Protein AF-A0A072NF14-F1 (afdb_monomer_lite)

Structure (mmCIF, N/CA/C/O backbone):
data_AF-A0A072NF14-F1
#
_entry.id   AF-A0A072NF14-F1
#
loop_
_atom_site.group_PDB
_atom_site.id
_atom_site.type_symbol
_atom_site.label_atom_id
_atom_site.label_alt_id
_atom_site.label_comp_id
_atom_site.label_asym_id
_atom_site.label_entity_id
_atom_site.label_seq_id
_atom_site.pdbx_PDB_ins_code
_atom_site.Cartn_x
_atom_site.Cartn_y
_atom_site.Cartn_z
_atom_site.occupancy
_atom_site.B_iso_or_equiv
_atom_site.auth_seq_id
_atom_site.auth_comp_id
_atom_site.auth_asym_id
_atom_site.auth_atom_id
_atom_site.pdbx_PDB_model_num
ATOM 1 N N . LEU A 1 1 ? -15.413 -0.010 -11.822 1.00 49.56 1 LEU A N 1
ATOM 2 C CA . LEU A 1 1 ? -16.224 -1.144 -11.295 1.00 49.56 1 LEU A CA 1
ATOM 3 C C . LEU A 1 1 ? -15.399 -2.403 -10.998 1.00 49.56 1 LEU A C 1
ATOM 5 O O . LEU A 1 1 ? -15.821 -3.181 -10.152 1.00 49.56 1 LEU A O 1
ATOM 9 N N . ALA A 1 2 ? -14.219 -2.573 -11.611 1.00 66.56 2 ALA A N 1
ATOM 10 C CA . ALA A 1 2 ? -13.402 -3.788 -11.525 1.00 66.56 2 ALA A CA 1
ATOM 11 C C . ALA A 1 2 ? -13.007 -4.257 -10.105 1.00 66.56 2 ALA A C 1
ATOM 13 O O . ALA A 1 2 ? -12.815 -5.448 -9.920 1.00 66.56 2 ALA A O 1
ATOM 14 N N . GLY A 1 3 ? -12.926 -3.372 -9.101 1.00 69.00 3 GLY A N 1
ATOM 15 C CA . GLY A 1 3 ? -12.546 -3.744 -7.725 1.00 69.00 3 GLY A CA 1
ATOM 16 C C . GLY A 1 3 ? -13.695 -4.157 -6.791 1.00 69.00 3 GLY A C 1
ATOM 17 O O . GLY A 1 3 ? -13.466 -4.850 -5.804 1.00 69.00 3 GLY A O 1
ATOM 18 N N . VAL A 1 4 ? -14.944 -3.778 -7.089 1.00 79.44 4 VAL A N 1
ATOM 19 C CA . VAL A 1 4 ? -16.087 -4.091 -6.203 1.00 79.44 4 VAL A CA 1
ATOM 20 C C . VAL A 1 4 ? -16.414 -5.581 -6.255 1.00 79.44 4 VAL A C 1
ATOM 22 O O . VAL A 1 4 ? -16.639 -6.202 -5.221 1.00 79.44 4 VAL A O 1
ATOM 25 N N . LEU A 1 5 ? -16.389 -6.160 -7.458 1.00 85.25 5 LEU A N 1
ATOM 26 C CA . LEU A 1 5 ? -16.660 -7.578 -7.677 1.00 85.25 5 LEU A CA 1
ATOM 27 C C . LEU A 1 5 ? -15.683 -8.497 -6.908 1.00 85.25 5 LEU A C 1
ATOM 29 O O . LEU A 1 5 ? -16.169 -9.330 -6.142 1.00 85.25 5 LEU A O 1
ATOM 33 N N . PRO A 1 6 ? -14.342 -8.340 -7.013 1.00 87.81 6 PRO A N 1
ATOM 34 C CA . PRO A 1 6 ? -13.415 -9.130 -6.205 1.00 87.81 6 PRO A CA 1
ATOM 35 C C . PRO A 1 6 ? -13.545 -8.828 -4.708 1.00 87.81 6 PRO A C 1
ATOM 37 O O . PRO A 1 6 ? -13.414 -9.747 -3.907 1.00 87.81 6 PRO A O 1
ATOM 40 N N . GLY A 1 7 ? -13.873 -7.593 -4.307 1.00 86.62 7 GLY A N 1
ATOM 41 C CA . GLY A 1 7 ? -14.106 -7.256 -2.898 1.00 86.62 7 GLY A CA 1
ATOM 42 C C . GLY A 1 7 ? -15.283 -8.021 -2.282 1.00 86.62 7 GLY A C 1
ATOM 43 O O . GLY A 1 7 ? -15.147 -8.617 -1.213 1.00 86.62 7 GLY A O 1
ATOM 44 N N . VAL A 1 8 ? -16.426 -8.067 -2.975 1.00 88.12 8 VAL A N 1
ATOM 45 C CA . VAL A 1 8 ? -17.599 -8.838 -2.525 1.00 88.12 8 VAL A CA 1
ATOM 46 C C . VAL A 1 8 ? -17.304 -10.337 -2.549 1.00 88.12 8 VAL A C 1
ATOM 48 O O . VAL A 1 8 ? -17.647 -11.038 -1.598 1.00 88.12 8 VAL A O 1
ATOM 51 N N . ALA A 1 9 ? -16.623 -10.828 -3.589 1.00 91.81 9 ALA A N 1
ATOM 52 C CA . ALA A 1 9 ? -16.220 -12.228 -3.669 1.00 91.81 9 ALA A CA 1
ATOM 53 C C . ALA A 1 9 ? -15.325 -12.630 -2.483 1.00 91.81 9 ALA A C 1
ATOM 55 O O . ALA A 1 9 ? -15.610 -13.622 -1.815 1.00 91.81 9 ALA A O 1
ATOM 56 N N . LEU A 1 10 ? -14.304 -11.826 -2.161 1.00 91.56 10 LEU A N 1
ATOM 57 C CA . LEU A 1 10 ? -13.434 -12.048 -1.003 1.00 91.56 10 LEU A CA 1
ATOM 58 C C . LEU A 1 10 ? -14.206 -11.993 0.316 1.00 91.56 10 LEU A C 1
ATOM 60 O O . LEU A 1 10 ? -13.979 -12.832 1.183 1.00 91.56 10 LEU A O 1
ATOM 64 N N . CYS A 1 11 ? -15.143 -11.054 0.462 1.00 89.25 11 CYS A N 1
ATOM 65 C CA . CYS A 1 11 ? -15.992 -10.957 1.648 1.00 89.25 11 CYS A CA 1
ATOM 66 C C . CYS A 1 11 ? -16.786 -12.254 1.877 1.00 89.25 11 CYS A C 1
ATOM 68 O O . CYS A 1 11 ? -16.730 -12.833 2.963 1.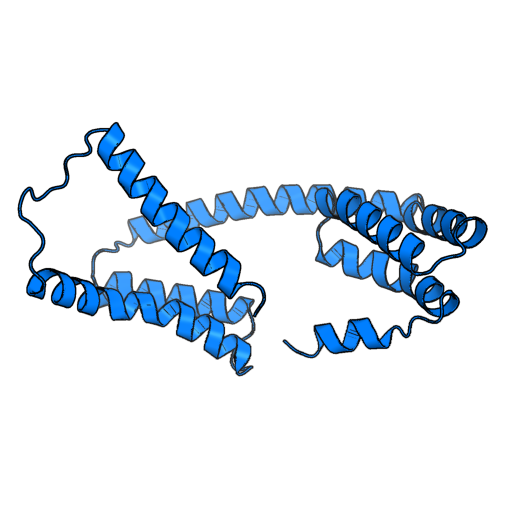00 89.25 11 CYS A O 1
ATOM 70 N N . ILE A 1 12 ? -17.448 -12.763 0.832 1.00 93.94 12 ILE A N 1
ATOM 71 C CA . ILE A 1 12 ? -18.203 -14.023 0.886 1.00 93.94 12 ILE A CA 1
ATOM 72 C C . ILE A 1 12 ? -17.266 -15.203 1.171 1.00 93.94 12 ILE A C 1
ATOM 74 O O . ILE A 1 12 ? -17.570 -16.037 2.026 1.00 93.94 12 ILE A O 1
ATOM 78 N N . MET A 1 13 ? -16.107 -15.267 0.508 1.00 94.81 13 MET A N 1
ATOM 79 C CA . MET A 1 13 ? -15.123 -16.327 0.747 1.00 94.81 13 MET A CA 1
ATOM 80 C C . MET A 1 13 ? -14.622 -16.328 2.194 1.00 94.81 13 MET A C 1
ATOM 82 O O . MET A 1 13 ? -14.545 -17.397 2.797 1.00 94.81 13 MET A O 1
ATOM 86 N N . TYR A 1 14 ? -14.345 -15.161 2.781 1.00 92.00 14 TYR A N 1
ATOM 87 C CA . TYR A 1 14 ? -13.944 -15.058 4.184 1.00 92.00 14 TYR A CA 1
ATOM 88 C C . TYR A 1 14 ? -15.062 -15.460 5.143 1.00 92.00 14 TYR A C 1
ATOM 90 O O . TYR A 1 14 ? -14.787 -16.178 6.101 1.00 92.00 14 TYR A O 1
ATOM 98 N N . MET A 1 15 ? -16.314 -15.070 4.885 1.00 91.19 15 MET A N 1
ATOM 99 C CA . MET A 1 15 ? -17.454 -15.513 5.699 1.00 91.19 15 MET A CA 1
ATOM 100 C C . MET A 1 15 ? -17.567 -17.042 5.717 1.00 91.19 15 MET A C 1
ATOM 102 O O . MET A 1 15 ? -17.708 -17.646 6.782 1.00 91.19 15 MET A O 1
ATOM 106 N N . ILE A 1 16 ? -17.445 -17.673 4.545 1.00 94.62 16 ILE A N 1
ATOM 107 C CA . ILE A 1 16 ? -17.470 -19.133 4.405 1.00 94.62 16 ILE A CA 1
ATOM 108 C C . ILE A 1 16 ? -16.270 -19.766 5.124 1.00 94.62 16 ILE A C 1
ATOM 110 O O . ILE A 1 16 ? -16.439 -20.710 5.899 1.00 94.62 16 ILE A O 1
ATOM 114 N N . TYR A 1 17 ? -15.064 -19.241 4.901 1.00 94.00 17 TYR A N 1
ATOM 115 C CA . TYR A 1 17 ? -13.838 -19.744 5.518 1.00 94.00 17 TYR A CA 1
ATOM 116 C C . TYR A 1 17 ? -13.900 -19.678 7.045 1.00 94.00 17 TYR A C 1
ATOM 118 O O . TYR A 1 17 ? -13.655 -20.685 7.706 1.00 94.00 17 TYR A O 1
ATOM 126 N N . ILE A 1 18 ? -14.282 -18.529 7.610 1.00 90.69 18 ILE A N 1
ATOM 127 C CA . ILE A 1 18 ? -14.389 -18.329 9.059 1.00 90.69 18 ILE A CA 1
ATOM 128 C C . ILE A 1 18 ? -15.435 -19.277 9.654 1.00 90.69 18 ILE A C 1
ATOM 130 O O . ILE A 1 18 ? -15.174 -19.875 10.696 1.00 90.69 18 ILE A O 1
ATOM 134 N N . TYR A 1 19 ? -16.576 -19.484 8.984 1.00 88.50 19 TYR A N 1
ATOM 135 C CA . TYR A 1 19 ? -17.592 -20.443 9.428 1.00 88.50 19 TYR A CA 1
ATOM 136 C C . TYR A 1 19 ? -17.028 -21.868 9.547 1.00 88.50 19 TYR A C 1
ATOM 138 O O . TYR A 1 19 ? -17.184 -22.522 10.583 1.00 88.50 19 TYR A O 1
ATOM 146 N N . PHE A 1 20 ? -16.336 -22.351 8.510 1.00 91.88 20 PHE A N 1
ATOM 147 C CA . PHE A 1 20 ? -15.730 -23.684 8.537 1.00 91.88 20 PHE A CA 1
ATOM 148 C C . PHE A 1 20 ? -14.564 -23.779 9.520 1.00 91.88 20 PHE A C 1
ATOM 150 O O . PHE A 1 20 ? -14.444 -24.786 10.218 1.00 91.88 20 PHE A O 1
ATOM 157 N N . TYR A 1 21 ? -13.735 -22.741 9.611 1.00 91.12 21 TYR A N 1
ATOM 158 C CA . TYR A 1 21 ? -12.613 -22.672 10.540 1.00 91.12 21 TYR A CA 1
ATOM 159 C C . TYR A 1 21 ? -13.095 -22.729 11.994 1.00 91.12 21 TYR A C 1
ATOM 161 O O . TYR A 1 21 ? -12.625 -23.564 12.765 1.00 91.12 21 TYR A O 1
ATOM 169 N N . ALA A 1 22 ? -14.100 -21.925 12.352 1.00 86.88 22 ALA A N 1
ATOM 170 C CA . ALA A 1 22 ? -14.693 -21.928 13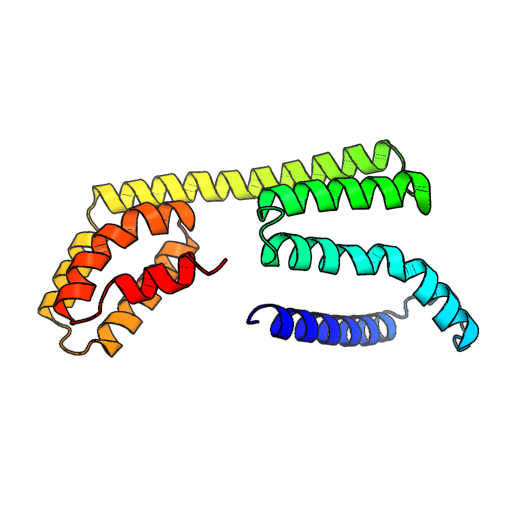.686 1.00 86.88 22 ALA A CA 1
ATOM 171 C C . ALA A 1 22 ? -15.325 -23.280 14.034 1.00 86.88 22 ALA A C 1
ATOM 173 O O . ALA A 1 22 ? -15.115 -23.794 15.134 1.00 86.88 22 ALA A O 1
ATOM 174 N N . LYS A 1 23 ? -16.028 -23.903 13.077 1.00 83.62 23 LYS A N 1
ATOM 175 C CA . LYS A 1 23 ? -16.602 -25.243 13.252 1.00 83.62 23 LYS A CA 1
ATOM 176 C C . LYS A 1 23 ? -15.525 -26.317 13.440 1.00 83.62 23 LYS A C 1
ATOM 178 O O . LYS A 1 23 ? -15.714 -27.218 14.251 1.00 83.62 23 LYS A O 1
ATOM 183 N N . LYS A 1 24 ? -14.417 -26.231 12.697 1.00 86.31 24 LYS A N 1
ATOM 184 C CA . LYS A 1 24 ? -13.306 -27.194 12.743 1.00 86.31 24 LYS A CA 1
ATOM 185 C C . LYS A 1 24 ? -12.481 -27.081 14.026 1.00 86.31 24 LYS A C 1
ATOM 187 O O . LYS A 1 24 ? -12.036 -28.100 14.539 1.00 86.31 24 LYS A O 1
ATOM 192 N N . HIS A 1 25 ? -12.270 -25.867 14.528 1.00 86.31 25 HIS A N 1
ATOM 193 C CA . HIS A 1 25 ? -11.426 -25.605 15.697 1.00 86.31 25 HIS A CA 1
ATOM 194 C C . HIS A 1 25 ? -12.200 -25.495 17.014 1.00 86.31 25 HIS A C 1
ATOM 196 O O . HIS A 1 25 ? -11.598 -25.165 18.030 1.00 86.31 25 HIS A O 1
ATOM 202 N N . HIS A 1 26 ? -13.510 -25.773 17.006 1.00 77.38 26 HIS A N 1
ATOM 203 C CA . HIS A 1 26 ? -14.379 -25.676 18.183 1.00 77.38 26 HIS A CA 1
ATOM 204 C C . HIS A 1 26 ? -14.189 -24.363 18.956 1.00 77.38 26 HIS A C 1
ATOM 206 O O . HIS A 1 26 ? -14.186 -24.365 20.184 1.00 77.38 26 HIS A O 1
ATOM 212 N N . LEU A 1 27 ? -14.012 -23.247 18.231 1.00 75.81 27 LEU A N 1
ATOM 213 C CA . LEU A 1 27 ? -13.900 -21.932 18.857 1.00 75.81 27 LEU A CA 1
ATOM 214 C C . LEU A 1 27 ? -15.145 -21.711 19.717 1.00 75.81 27 LEU A C 1
ATOM 216 O O . LEU A 1 27 ? -16.269 -21.865 19.229 1.00 75.81 27 LEU A O 1
ATOM 220 N N . GLU A 1 28 ? -14.938 -21.391 20.993 1.00 61.12 28 GLU A N 1
ATOM 221 C CA . GLU A 1 28 ? -16.025 -21.084 21.913 1.00 61.12 28 GLU A CA 1
ATOM 222 C C . GLU A 1 28 ? -16.729 -19.820 21.415 1.00 61.12 28 GLU A C 1
ATOM 224 O O . GLU A 1 28 ? -16.287 -18.696 21.626 1.00 61.12 28 GLU A O 1
ATOM 229 N N . THR A 1 29 ? -17.823 -19.993 20.676 1.00 60.53 29 THR A N 1
ATOM 230 C CA . THR A 1 29 ? -18.743 -18.893 20.411 1.00 60.53 29 THR A CA 1
ATOM 231 C C . THR A 1 29 ? -19.407 -18.548 21.732 1.00 60.53 29 THR A C 1
ATOM 233 O O . THR A 1 29 ? -20.165 -19.364 22.261 1.00 60.53 29 THR A O 1
ATOM 236 N N . ASP A 1 30 ? -19.129 -17.343 22.223 1.00 55.84 30 ASP A N 1
ATOM 237 C CA . ASP A 1 30 ? -19.475 -16.811 23.550 1.00 55.84 30 ASP A CA 1
ATOM 238 C C . ASP A 1 30 ? -20.978 -16.879 23.910 1.00 55.84 30 ASP A C 1
ATOM 240 O O . ASP A 1 30 ? -21.387 -16.598 25.029 1.00 55.84 30 ASP A O 1
ATOM 244 N N . ASN A 1 31 ? -21.849 -17.289 22.981 1.00 52.69 31 ASN A N 1
ATOM 245 C CA . ASN A 1 31 ? -23.264 -17.507 23.241 1.00 52.69 31 ASN A CA 1
ATOM 246 C C . ASN A 1 31 ? -23.819 -18.703 22.451 1.00 52.69 31 ASN A C 1
ATOM 248 O O . ASN A 1 31 ? -24.030 -18.639 21.244 1.00 52.69 31 ASN A O 1
ATOM 252 N N . LYS A 1 32 ? -24.188 -19.780 23.160 1.00 54.16 32 LYS A N 1
ATOM 253 C CA . LYS A 1 32 ? -25.009 -20.897 22.636 1.00 54.16 32 LYS A CA 1
ATOM 254 C C . LYS A 1 32 ? -26.471 -20.500 22.342 1.00 54.16 32 LYS A C 1
ATOM 256 O O . LYS A 1 32 ? -27.282 -21.355 21.983 1.00 54.16 32 LYS A O 1
ATOM 261 N N . LYS A 1 33 ? -26.846 -19.226 22.511 1.00 58.31 33 LYS A N 1
ATOM 262 C CA . LYS A 1 33 ? -28.176 -18.715 22.158 1.00 58.31 33 LYS A CA 1
ATOM 263 C C . LYS A 1 33 ? -28.226 -18.399 20.667 1.00 58.31 33 LYS A C 1
ATOM 265 O O . LYS A 1 33 ? -27.365 -17.701 20.146 1.00 58.31 33 LYS A O 1
ATOM 270 N N . LYS A 1 34 ? -29.264 -18.892 19.985 1.00 63.28 34 LYS A N 1
ATOM 271 C CA . LYS A 1 34 ? -29.600 -18.435 18.631 1.00 63.28 34 LYS A CA 1
ATOM 272 C C . LYS A 1 34 ? -29.762 -16.914 18.679 1.00 63.28 34 LYS A C 1
ATOM 274 O O . LYS A 1 34 ? -30.595 -16.436 19.445 1.00 63.28 34 LYS A O 1
ATOM 279 N N . ILE A 1 35 ? -28.971 -16.197 17.882 1.00 67.69 35 ILE A N 1
ATOM 280 C CA . ILE A 1 35 ? -29.053 -14.738 17.764 1.00 67.69 35 ILE A CA 1
ATOM 281 C C . ILE A 1 35 ? -30.485 -14.381 17.370 1.00 67.69 35 ILE A C 1
ATOM 283 O O . ILE A 1 35 ? -31.012 -14.869 16.366 1.00 67.69 35 ILE A O 1
ATOM 287 N N . THR A 1 36 ? -31.136 -13.554 18.180 1.00 82.75 36 THR A N 1
ATOM 288 C CA . THR A 1 36 ? -32.492 -13.086 17.886 1.00 82.75 36 THR A CA 1
ATOM 289 C C . THR A 1 36 ? -32.417 -11.976 16.835 1.00 82.75 36 THR A C 1
ATOM 291 O O . THR A 1 36 ? -31.490 -11.171 16.857 1.00 82.75 36 THR A O 1
ATOM 294 N N . MET A 1 37 ? -33.413 -11.847 15.948 1.00 79.75 37 MET A N 1
ATOM 295 C CA . MET A 1 37 ? -33.435 -10.767 14.936 1.00 79.75 37 MET A CA 1
ATOM 296 C C . MET A 1 37 ? -33.273 -9.361 15.538 1.00 79.75 37 MET A C 1
ATOM 298 O O . MET A 1 37 ? -32.708 -8.472 14.909 1.00 79.75 37 MET A O 1
ATOM 302 N N . LYS A 1 38 ? -33.718 -9.167 16.783 1.00 80.75 38 LYS A N 1
ATOM 303 C CA . LYS A 1 38 ? -33.519 -7.926 17.542 1.00 80.75 38 LYS A CA 1
ATOM 304 C C . LYS A 1 38 ? -32.050 -7.657 17.889 1.00 80.75 38 LYS A C 1
ATOM 306 O O . LYS A 1 38 ? -31.616 -6.517 17.780 1.00 80.75 38 LYS A O 1
ATOM 311 N N . GLU A 1 39 ? -31.303 -8.686 18.283 1.00 78.75 39 GLU A N 1
ATOM 312 C CA . GLU A 1 39 ? -29.869 -8.586 18.590 1.00 78.75 39 GLU A CA 1
ATOM 313 C C . GLU A 1 39 ? -29.075 -8.325 17.309 1.00 78.75 39 GLU A C 1
ATOM 315 O O . GLU A 1 39 ? -28.247 -7.422 17.283 1.00 78.75 39 GLU A O 1
ATOM 320 N N . PHE A 1 40 ? -29.422 -9.013 16.212 1.00 82.06 40 PHE A N 1
ATOM 321 C CA . PHE A 1 40 ? -28.830 -8.758 14.896 1.00 82.06 40 PHE A CA 1
ATOM 322 C C . PHE A 1 40 ? -29.023 -7.302 14.449 1.00 82.06 40 PHE A C 1
ATOM 324 O O . PHE A 1 40 ? -28.057 -6.646 14.069 1.00 82.06 40 PHE A O 1
ATOM 331 N N . LEU A 1 41 ? -30.249 -6.765 14.538 1.00 84.31 41 LEU A N 1
ATOM 332 C CA . LEU A 1 41 ? -30.512 -5.365 14.186 1.00 84.31 41 LEU A CA 1
ATOM 333 C C . LEU A 1 41 ? -29.794 -4.374 15.113 1.00 84.31 41 LEU A C 1
ATOM 335 O O . LEU A 1 41 ? -29.427 -3.295 14.655 1.00 84.31 41 LEU A O 1
ATOM 339 N N . SER A 1 42 ? -29.620 -4.705 16.395 1.00 81.44 42 SER A N 1
ATOM 340 C CA . SER A 1 42 ? -28.878 -3.856 17.333 1.00 81.44 42 SER A CA 1
ATOM 341 C C . SER A 1 42 ? -27.404 -3.788 16.948 1.00 81.44 42 SER A C 1
ATOM 343 O O . SER A 1 42 ? -26.899 -2.703 16.684 1.00 81.44 42 SER A O 1
ATOM 345 N N . SER A 1 43 ? -26.747 -4.940 16.795 1.00 80.75 43 SER A N 1
ATOM 346 C CA . SER A 1 43 ? -25.336 -4.997 16.401 1.00 80.75 43 SER A CA 1
ATOM 347 C C . SER A 1 43 ? -25.094 -4.422 15.005 1.00 80.75 43 SER A C 1
ATOM 349 O O . SER A 1 43 ? -24.067 -3.796 14.759 1.00 80.75 43 SER A O 1
ATOM 351 N N . PHE A 1 44 ? -26.050 -4.582 14.084 1.00 83.88 44 PHE A N 1
ATOM 352 C CA . PHE A 1 44 ? -25.971 -3.958 12.765 1.00 83.88 44 PHE A CA 1
ATOM 353 C C . PHE A 1 44 ? -25.995 -2.430 12.856 1.00 83.88 44 PHE A C 1
ATOM 355 O O . PHE A 1 44 ? -25.226 -1.767 12.164 1.00 83.88 44 PHE A O 1
ATOM 362 N N . LYS A 1 45 ? -26.846 -1.861 13.721 1.00 84.38 45 LYS A N 1
ATOM 363 C CA . LYS A 1 45 ? -26.875 -0.412 13.956 1.00 84.38 45 LYS A CA 1
ATOM 364 C C . LYS A 1 45 ? -25.565 0.095 14.542 1.00 84.38 45 LYS A C 1
ATOM 366 O O . LYS A 1 45 ? -25.092 1.135 14.094 1.00 84.38 45 LYS A O 1
ATOM 371 N N . ASP A 1 46 ? -24.968 -0.653 15.463 1.00 80.50 46 ASP A N 1
ATOM 372 C CA . ASP A 1 46 ? -23.667 -0.294 16.032 1.00 80.50 46 ASP A CA 1
ATOM 373 C C . ASP A 1 46 ? -22.571 -0.315 14.950 1.00 80.50 46 ASP A C 1
ATOM 375 O O . ASP A 1 46 ? -21.730 0.577 14.898 1.00 80.50 46 ASP A O 1
ATOM 379 N N . ALA A 1 47 ? -22.637 -1.255 14.001 1.00 84.75 47 ALA A N 1
ATOM 380 C CA . ALA A 1 47 ? -21.675 -1.372 12.904 1.00 84.75 47 ALA A CA 1
ATOM 381 C C . ALA A 1 47 ? -21.866 -0.358 11.754 1.00 84.75 47 ALA A C 1
ATOM 383 O O . ALA A 1 47 ? -20.951 -0.191 10.942 1.00 84.75 47 ALA A O 1
ATOM 384 N N . ILE A 1 48 ? -23.012 0.336 11.659 1.00 90.19 48 ILE A N 1
ATOM 385 C CA . ILE A 1 48 ? -23.301 1.287 10.563 1.00 90.19 48 ILE A CA 1
ATOM 386 C C . ILE A 1 48 ? -22.220 2.361 10.455 1.00 90.19 48 ILE A C 1
ATOM 388 O O . ILE A 1 48 ? -21.796 2.684 9.348 1.00 90.19 48 ILE A O 1
ATOM 392 N N . LEU A 1 49 ? -21.747 2.889 11.586 1.00 89.31 49 LEU A N 1
ATOM 393 C CA . LEU A 1 49 ? -20.717 3.926 11.585 1.00 89.31 49 LEU A CA 1
ATOM 394 C C . LEU A 1 49 ? -19.414 3.408 10.964 1.00 89.31 49 LEU A C 1
ATOM 396 O O . LEU A 1 49 ? -18.834 4.063 10.107 1.00 89.31 49 LEU A O 1
ATOM 400 N N . ALA A 1 50 ? -18.995 2.185 11.289 1.00 87.69 50 ALA A N 1
ATOM 401 C CA . ALA A 1 50 ? -17.827 1.587 10.643 1.00 87.69 50 ALA A CA 1
ATOM 402 C C . ALA A 1 50 ? -18.049 1.355 9.132 1.00 87.69 50 ALA A C 1
ATOM 404 O O . ALA A 1 50 ? -17.131 1.544 8.334 1.00 87.69 50 ALA A O 1
ATOM 405 N N . LEU A 1 51 ? -19.273 1.001 8.720 1.00 89.19 51 LEU A N 1
ATOM 406 C CA . LEU A 1 51 ? -19.625 0.724 7.322 1.00 89.19 51 LEU A CA 1
ATOM 407 C C . LEU A 1 51 ? -19.686 1.982 6.433 1.00 89.19 51 LEU A C 1
ATOM 409 O O . LEU A 1 51 ? -19.585 1.881 5.210 1.00 89.19 51 LEU A O 1
ATOM 413 N N . ILE A 1 52 ? -19.840 3.168 7.026 1.00 92.19 52 ILE A N 1
ATOM 414 C CA . ILE A 1 52 ? -19.827 4.445 6.298 1.00 92.19 52 ILE A CA 1
ATOM 415 C C . IL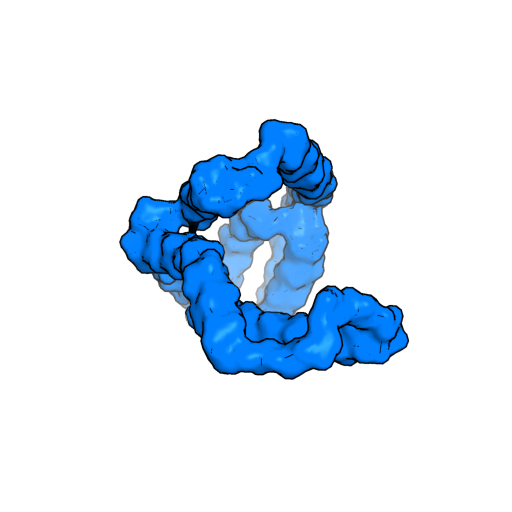E A 1 52 ? -18.423 4.759 5.755 1.00 92.19 52 ILE A C 1
ATOM 417 O O . ILE A 1 52 ? -18.300 5.417 4.722 1.00 92.19 52 ILE A O 1
ATOM 421 N N . LEU A 1 53 ? -17.358 4.253 6.384 1.00 91.69 53 LEU A N 1
ATOM 422 C CA . LEU A 1 53 ? -15.980 4.572 6.008 1.00 91.69 53 LEU A CA 1
ATOM 423 C C . LEU A 1 53 ? -15.636 4.214 4.541 1.00 91.69 53 LEU A C 1
ATOM 425 O O . LEU A 1 53 ? -15.183 5.104 3.819 1.00 91.69 53 LEU A O 1
ATOM 429 N N . PRO A 1 54 ? -15.898 2.989 4.031 1.00 89.06 54 PRO A N 1
ATOM 430 C CA . PRO A 1 54 ? -15.732 2.681 2.608 1.00 89.06 54 PRO A CA 1
ATOM 431 C C . PRO A 1 54 ? -16.515 3.607 1.669 1.00 89.06 54 PRO A C 1
ATOM 433 O O . PRO A 1 54 ? -16.035 3.923 0.582 1.00 89.06 54 PRO A O 1
ATOM 436 N N . VAL A 1 55 ? -17.705 4.058 2.078 1.00 90.62 55 VAL A N 1
ATOM 437 C CA . VAL A 1 55 ? -18.534 4.978 1.285 1.00 90.62 55 VAL A CA 1
ATOM 438 C C . VAL A 1 55 ? -17.900 6.366 1.232 1.00 90.62 55 VAL A C 1
ATOM 440 O O . VAL A 1 55 ? -17.849 6.954 0.155 1.00 90.62 55 VAL A O 1
ATOM 443 N N . ILE A 1 56 ? -17.359 6.861 2.351 1.00 91.19 56 ILE A N 1
ATOM 444 C CA . ILE A 1 56 ? -16.611 8.128 2.398 1.00 91.19 56 ILE A CA 1
ATOM 445 C C . ILE A 1 56 ? -15.394 8.062 1.473 1.00 91.19 56 ILE A C 1
ATOM 447 O O . ILE A 1 56 ? -15.182 8.980 0.688 1.00 91.19 56 ILE A O 1
ATOM 451 N N . ILE A 1 57 ? -14.619 6.975 1.529 1.00 91.31 57 ILE A N 1
ATOM 452 C CA . ILE A 1 57 ? -13.404 6.821 0.718 1.00 91.31 57 ILE A CA 1
ATOM 453 C C . ILE A 1 57 ? -13.761 6.741 -0.770 1.00 91.31 57 ILE A C 1
ATOM 455 O O . ILE A 1 57 ? -13.282 7.541 -1.569 1.00 91.31 57 ILE A O 1
ATOM 459 N N . ILE A 1 58 ? -14.624 5.794 -1.156 1.00 89.31 58 ILE A N 1
ATOM 460 C CA . ILE A 1 58 ? -14.963 5.571 -2.569 1.00 89.31 58 ILE A CA 1
ATOM 461 C C . ILE A 1 58 ? -15.722 6.772 -3.133 1.00 89.31 58 ILE A C 1
ATOM 463 O O . ILE A 1 58 ? -15.443 7.193 -4.254 1.00 89.31 58 ILE A O 1
ATOM 467 N N . GLY A 1 59 ? -16.671 7.319 -2.372 1.00 89.25 59 GLY A N 1
ATOM 468 C CA . GLY A 1 59 ? -17.444 8.493 -2.761 1.00 89.25 59 GLY A CA 1
ATOM 469 C C . GLY A 1 59 ? -16.576 9.742 -2.865 1.00 89.25 59 GLY A C 1
ATOM 470 O O . GLY A 1 59 ? -16.661 10.447 -3.863 1.00 89.25 59 GLY A O 1
ATOM 471 N N . GLY A 1 60 ? -15.696 9.981 -1.890 1.00 90.25 60 GLY A N 1
ATOM 472 C CA . GLY A 1 60 ? -14.784 11.124 -1.878 1.00 90.25 60 GLY A CA 1
ATOM 473 C C . GLY A 1 60 ? -13.816 11.123 -3.059 1.00 90.25 60 GLY A C 1
ATOM 474 O O . GLY A 1 60 ? -13.669 12.152 -3.714 1.00 90.25 60 GLY A O 1
ATOM 475 N N . ILE A 1 61 ? -13.242 9.957 -3.382 1.00 90.38 61 ILE A N 1
ATOM 476 C CA . ILE A 1 61 ? -12.363 9.796 -4.549 1.00 90.38 61 ILE A CA 1
ATOM 477 C C . ILE A 1 61 ? -13.156 9.977 -5.848 1.00 90.38 61 ILE A C 1
ATOM 479 O O . ILE A 1 61 ? -12.781 10.778 -6.692 1.00 90.38 61 ILE A O 1
ATOM 483 N N . ARG A 1 62 ? -14.294 9.286 -6.008 1.00 87.19 62 ARG A N 1
ATOM 484 C CA . ARG A 1 62 ? -15.099 9.344 -7.246 1.00 87.19 62 ARG A CA 1
ATOM 485 C C . ARG A 1 62 ? -15.683 10.719 -7.544 1.00 87.19 62 ARG A C 1
ATOM 487 O O . ARG A 1 62 ? -15.936 11.018 -8.704 1.00 87.19 62 ARG A O 1
ATOM 494 N N . MET A 1 63 ? -15.958 11.506 -6.511 1.00 88.94 63 MET A N 1
ATOM 495 C CA . MET A 1 63 ? -16.485 12.863 -6.648 1.00 88.94 63 MET A CA 1
ATOM 496 C C . MET A 1 63 ? -15.367 13.905 -6.814 1.00 88.94 63 MET A C 1
ATOM 498 O O . MET A 1 63 ? -15.671 15.091 -6.903 1.00 88.94 63 MET A O 1
ATOM 502 N N . GLY A 1 64 ? -14.093 13.486 -6.831 1.00 85.62 64 GLY A N 1
ATOM 503 C CA . GLY A 1 64 ? -12.936 14.374 -6.970 1.00 85.62 64 GLY A CA 1
ATOM 504 C C . GLY A 1 64 ? -12.701 15.285 -5.763 1.00 85.62 64 GLY A C 1
ATOM 505 O O . GLY A 1 64 ? -12.025 16.300 -5.886 1.00 85.62 64 GLY A O 1
ATOM 506 N N . ILE A 1 65 ? -13.282 14.957 -4.603 1.00 90.00 65 ILE A N 1
ATOM 507 C CA . ILE A 1 65 ? -13.150 15.766 -3.382 1.00 90.00 65 ILE A CA 1
ATOM 508 C C . ILE A 1 65 ? -11.765 15.553 -2.762 1.00 90.00 65 ILE A C 1
ATOM 510 O O . ILE A 1 65 ? -11.160 16.502 -2.272 1.00 90.00 65 ILE A O 1
ATOM 514 N N . PHE A 1 66 ? -11.278 14.308 -2.785 1.00 88.88 66 PHE A N 1
ATOM 515 C CA . PHE A 1 66 ? -9.975 13.930 -2.245 1.00 88.88 66 PHE A CA 1
ATOM 516 C C . PHE A 1 66 ? -9.285 12.928 -3.171 1.00 88.88 66 PHE A C 1
ATOM 518 O O . PHE A 1 66 ? -9.927 12.035 -3.726 1.00 88.88 66 PHE A O 1
ATOM 525 N N . SER A 1 67 ? -7.965 13.020 -3.267 1.00 91.38 67 SER A N 1
ATOM 526 C CA . SER A 1 67 ? -7.120 11.995 -3.883 1.00 91.38 67 SER A CA 1
ATOM 527 C C . SER A 1 67 ? -7.012 10.737 -3.005 1.00 91.38 67 SER A C 1
ATOM 529 O O . SER A 1 67 ? -7.406 10.727 -1.838 1.00 91.38 67 SER A O 1
ATOM 531 N N . ALA A 1 68 ? -6.455 9.646 -3.542 1.00 86.44 68 ALA A N 1
ATOM 532 C CA . ALA A 1 68 ? -6.322 8.386 -2.803 1.00 86.44 68 ALA A CA 1
ATOM 533 C C . ALA A 1 68 ? -5.492 8.521 -1.508 1.00 86.44 68 ALA A C 1
ATOM 535 O O . ALA A 1 68 ? -5.802 7.885 -0.499 1.00 86.44 68 ALA A O 1
ATOM 536 N N . THR A 1 69 ? -4.460 9.367 -1.520 1.00 89.62 69 THR A N 1
ATOM 537 C CA . THR A 1 69 ? -3.600 9.632 -0.357 1.00 89.62 69 THR A CA 1
ATOM 538 C C . THR A 1 69 ? -4.335 10.439 0.715 1.00 89.62 69 THR A C 1
ATOM 540 O O . THR A 1 69 ? -4.288 10.087 1.894 1.00 89.62 69 THR A O 1
ATOM 543 N N . GLU A 1 70 ? -5.084 11.468 0.317 1.00 91.75 70 GLU A N 1
ATOM 544 C CA . GLU A 1 70 ? -5.925 12.271 1.214 1.00 91.75 70 GLU A CA 1
ATOM 545 C C . GLU A 1 70 ? -7.084 11.452 1.791 1.00 91.75 70 GLU A C 1
ATOM 547 O O . GLU A 1 70 ? -7.356 11.519 2.990 1.00 91.75 70 GLU A O 1
ATOM 552 N N . ALA A 1 71 ? -7.721 10.608 0.976 1.00 90.94 71 ALA A N 1
ATOM 553 C CA . ALA A 1 71 ? -8.764 9.694 1.427 1.00 90.94 71 ALA A CA 1
ATOM 554 C C . ALA A 1 71 ? -8.248 8.732 2.512 1.00 90.94 71 ALA A C 1
ATOM 556 O O . ALA A 1 71 ? -8.971 8.439 3.465 1.00 90.94 71 ALA A O 1
ATOM 557 N N . GLY A 1 72 ? -6.985 8.301 2.422 1.00 91.69 72 GLY A N 1
ATOM 558 C CA . GLY A 1 72 ? -6.312 7.548 3.481 1.00 91.69 72 GLY A CA 1
ATOM 559 C C . GLY A 1 72 ? -6.189 8.338 4.788 1.00 91.69 72 GLY A C 1
ATOM 560 O O . GLY A 1 72 ? -6.523 7.818 5.853 1.00 91.69 72 GLY A O 1
ATOM 561 N N . ALA A 1 73 ? -5.784 9.610 4.727 1.00 93.25 73 ALA A N 1
ATOM 562 C CA . ALA A 1 73 ? -5.701 10.470 5.911 1.00 93.25 73 ALA A CA 1
ATOM 563 C C . ALA A 1 73 ? -7.079 10.695 6.562 1.00 93.25 73 ALA A C 1
ATOM 565 O O . ALA A 1 73 ? -7.213 10.586 7.784 1.00 93.25 73 ALA A O 1
ATOM 566 N N . ILE A 1 74 ? -8.116 10.930 5.750 1.00 94.50 74 ILE A N 1
ATOM 567 C CA . ILE A 1 74 ? -9.504 11.034 6.220 1.00 94.50 74 ILE A CA 1
ATOM 568 C C . ILE A 1 74 ? -9.963 9.721 6.859 1.00 94.50 74 ILE A C 1
ATOM 570 O O . ILE A 1 74 ? -10.607 9.749 7.908 1.00 94.50 74 ILE A O 1
ATOM 574 N N . ALA A 1 75 ? -9.599 8.571 6.288 1.00 93.69 75 ALA A N 1
ATOM 575 C CA . ALA A 1 75 ? -9.946 7.272 6.850 1.00 93.69 75 ALA A CA 1
ATOM 576 C C . ALA A 1 75 ? -9.316 7.043 8.231 1.00 93.69 75 ALA A C 1
ATOM 578 O O . ALA A 1 75 ? -9.999 6.585 9.149 1.00 93.69 75 ALA A O 1
ATOM 579 N N . VAL A 1 76 ? -8.042 7.410 8.405 1.00 93.44 76 VAL A N 1
ATOM 580 C CA . VAL A 1 76 ? -7.353 7.341 9.704 1.00 93.44 76 VAL A CA 1
ATOM 581 C C . VAL A 1 76 ? -8.007 8.280 10.713 1.00 93.44 76 VAL A C 1
ATOM 583 O O . VAL A 1 76 ? -8.298 7.863 11.834 1.00 93.44 76 VAL A O 1
ATOM 586 N N . LEU A 1 77 ? -8.292 9.526 10.324 1.00 93.56 77 LEU A N 1
ATOM 587 C CA . LEU A 1 77 ? -8.970 10.488 11.193 1.00 93.56 77 LEU A CA 1
ATOM 588 C C . LEU A 1 77 ? -10.348 9.968 11.630 1.00 93.56 77 LEU A C 1
ATOM 590 O O . LEU A 1 77 ? -10.688 10.025 12.811 1.00 93.56 77 LEU A O 1
ATOM 594 N N . TYR A 1 78 ? -11.114 9.408 10.696 1.00 94.12 78 TYR A N 1
ATOM 595 C CA . TYR A 1 78 ? -12.417 8.812 10.968 1.00 94.12 78 TYR A CA 1
ATOM 596 C C . TYR A 1 78 ? -12.316 7.620 11.930 1.00 94.12 78 TYR A C 1
ATOM 598 O O . TYR A 1 78 ? -13.061 7.548 12.909 1.00 94.12 78 TYR A O 1
ATOM 606 N N . ALA A 1 79 ? -11.356 6.718 11.707 1.00 91.88 79 ALA A N 1
ATOM 607 C CA . ALA A 1 79 ? -11.104 5.579 12.586 1.00 91.88 79 ALA A CA 1
ATOM 608 C C . ALA A 1 79 ? -10.698 6.019 14.003 1.00 91.88 79 ALA A C 1
ATOM 610 O O . ALA A 1 79 ? -11.174 5.443 14.981 1.00 91.88 79 ALA A O 1
ATOM 611 N N . LEU A 1 80 ? -9.884 7.073 14.132 1.00 92.31 80 LEU A N 1
ATOM 612 C CA . LEU A 1 80 ? -9.511 7.652 15.425 1.00 92.31 80 LEU A CA 1
ATOM 613 C C . LEU A 1 80 ? -10.715 8.240 16.160 1.00 92.31 80 LEU A C 1
ATOM 615 O O . LEU A 1 80 ? -10.878 7.985 17.353 1.00 92.31 80 LEU A O 1
ATOM 619 N N . ILE A 1 81 ? -11.570 8.992 15.462 1.00 92.00 81 ILE A N 1
ATOM 620 C CA . ILE A 1 81 ? -12.800 9.553 16.037 1.00 92.00 81 ILE A CA 1
ATOM 621 C C . ILE A 1 81 ? -13.700 8.425 16.549 1.00 92.00 81 ILE A C 1
ATOM 623 O O . ILE A 1 81 ? -14.150 8.473 17.696 1.00 92.00 81 ILE A O 1
ATOM 627 N N . LEU A 1 82 ? -13.926 7.384 15.743 1.00 91.56 82 LEU A N 1
ATOM 628 C CA . LEU A 1 82 ? -14.750 6.253 16.160 1.00 91.56 82 LEU A CA 1
ATOM 629 C C . LEU A 1 82 ? -14.133 5.489 17.337 1.00 91.56 82 LEU A C 1
ATOM 631 O O . LEU A 1 82 ? -14.816 5.242 18.329 1.00 91.56 82 LEU A O 1
ATOM 635 N N . GLY A 1 83 ? -12.845 5.153 17.265 1.00 90.19 83 GLY A N 1
ATOM 636 C CA . GLY A 1 83 ? -12.163 4.367 18.293 1.00 90.19 83 GLY A CA 1
ATOM 637 C C . GLY A 1 83 ? -12.019 5.093 19.634 1.00 90.19 83 GLY A C 1
ATOM 638 O O . GLY A 1 83 ? -12.172 4.467 20.684 1.00 90.19 83 GLY A O 1
ATOM 639 N N . LEU A 1 84 ? -11.746 6.403 19.620 1.00 89.44 84 LEU A N 1
ATOM 640 C CA . LEU A 1 84 ? -11.498 7.193 20.833 1.00 89.44 84 LEU A CA 1
ATOM 641 C C . LEU A 1 84 ? -12.768 7.817 21.419 1.00 89.44 84 LEU A C 1
ATOM 643 O O . LEU A 1 84 ? -12.915 7.837 22.639 1.00 89.44 84 LEU A O 1
ATOM 647 N N . LEU A 1 85 ? -13.666 8.352 20.583 1.00 87.69 85 LEU A N 1
ATOM 648 C CA . LEU A 1 85 ? -14.798 9.164 21.052 1.00 87.69 85 LEU A CA 1
ATOM 649 C C . LEU A 1 85 ? -16.125 8.403 21.057 1.00 87.69 85 LEU A C 1
ATOM 651 O O . LEU A 1 85 ? -16.909 8.588 21.993 1.00 87.69 85 LEU A O 1
ATOM 655 N N . VAL A 1 86 ? -16.368 7.563 20.044 1.00 88.56 86 VAL A N 1
ATOM 656 C CA . VAL A 1 86 ? -17.647 6.852 19.872 1.00 88.56 86 VAL A CA 1
ATOM 657 C C . VAL A 1 86 ? -17.649 5.527 20.628 1.00 88.56 86 VAL A C 1
ATOM 659 O O . VAL A 1 86 ? -18.381 5.393 21.603 1.00 88.56 86 VAL A O 1
ATOM 662 N N . TYR A 1 87 ? -16.806 4.574 20.225 1.00 87.75 87 TYR A N 1
ATOM 663 C CA . TYR A 1 87 ? -16.711 3.266 20.878 1.00 87.75 87 TYR A CA 1
ATOM 664 C C . TYR A 1 87 ? -15.910 3.334 22.181 1.00 87.75 87 TYR A C 1
ATOM 666 O O . TYR A 1 87 ? -16.180 2.585 23.113 1.00 87.75 87 TYR A O 1
ATOM 674 N N . ARG A 1 88 ? -14.955 4.273 22.278 1.00 86.25 88 ARG A N 1
ATOM 675 C CA . ARG A 1 88 ? -14.078 4.470 23.452 1.00 86.25 88 ARG A CA 1
ATOM 676 C C . ARG A 1 88 ? -13.278 3.222 23.846 1.00 86.25 88 ARG A C 1
ATOM 678 O O . ARG A 1 88 ? -12.859 3.076 24.993 1.00 86.25 88 ARG A O 1
ATOM 685 N N . GLU A 1 89 ? -13.042 2.334 22.889 1.00 84.44 89 GLU A N 1
ATOM 686 C CA . GLU A 1 89 ? -12.285 1.095 23.080 1.00 84.44 89 GLU A CA 1
ATOM 687 C C . GLU A 1 89 ? -10.779 1.309 22.862 1.00 84.44 89 GLU A C 1
ATOM 689 O O . GLU A 1 89 ? -9.950 0.535 23.346 1.00 84.44 89 GLU A O 1
ATOM 694 N N . MET A 1 90 ? -10.395 2.388 22.170 1.00 87.88 90 MET A N 1
ATOM 695 C CA . MET A 1 90 ? -9.001 2.671 21.839 1.00 87.88 90 MET A CA 1
ATOM 696 C C . MET A 1 90 ? -8.296 3.481 22.937 1.00 87.88 90 MET A C 1
ATOM 698 O O . MET A 1 90 ? -8.795 4.483 23.440 1.00 87.88 90 MET A O 1
ATOM 702 N N . LYS A 1 91 ? -7.071 3.071 23.276 1.00 90.31 91 LYS A N 1
ATOM 703 C CA . LYS A 1 91 ? -6.159 3.755 24.207 1.00 90.31 91 LYS A CA 1
ATOM 704 C C . LYS A 1 91 ? -4.962 4.290 23.428 1.00 90.31 91 LYS A C 1
ATOM 706 O O . LYS A 1 91 ? -4.585 3.714 22.410 1.00 90.31 91 LYS A O 1
ATOM 711 N N . ILE A 1 92 ? -4.281 5.307 23.960 1.00 87.75 92 ILE A N 1
ATOM 712 C CA . ILE A 1 92 ? -3.063 5.882 23.349 1.00 87.75 92 ILE A CA 1
ATOM 713 C C . ILE A 1 92 ? -1.997 4.805 23.074 1.00 87.75 92 ILE A C 1
ATOM 715 O O . ILE A 1 92 ? -1.308 4.855 22.059 1.00 87.75 92 ILE A O 1
ATOM 719 N N . LYS A 1 93 ? -1.889 3.785 23.936 1.00 90.62 93 LYS A N 1
ATOM 720 C CA . LYS A 1 93 ? -0.969 2.656 23.718 1.00 90.62 93 LYS A CA 1
ATOM 721 C C . LYS A 1 93 ? -1.290 1.866 22.444 1.00 90.62 93 LYS A C 1
ATOM 723 O O . LYS A 1 93 ? -0.367 1.502 21.726 1.00 90.62 93 LYS A O 1
ATOM 728 N N . HIS A 1 94 ? -2.572 1.649 22.143 1.00 90.56 94 HIS A N 1
ATOM 729 C CA . HIS A 1 94 ? -3.003 0.973 20.915 1.00 90.56 94 HIS A CA 1
ATOM 730 C C . HIS A 1 94 ? -2.681 1.814 19.676 1.00 90.56 94 HIS A C 1
ATOM 732 O O . HIS A 1 94 ? -2.265 1.264 18.664 1.00 90.56 94 HIS A O 1
ATOM 738 N N . LEU A 1 95 ? -2.777 3.145 19.779 1.00 90.44 95 LEU A N 1
ATOM 739 C CA . LEU A 1 95 ? -2.347 4.040 18.705 1.00 90.44 95 LEU A CA 1
ATOM 740 C C . LEU A 1 95 ? -0.840 3.927 18.434 1.00 90.44 95 LEU A C 1
ATOM 742 O O . LEU A 1 95 ? -0.440 3.777 17.286 1.00 90.44 95 LEU A O 1
ATOM 746 N N . MET A 1 96 ? -0.002 3.959 19.477 1.00 93.44 96 MET A N 1
ATOM 747 C CA . MET A 1 96 ? 1.448 3.787 19.305 1.00 93.44 96 MET A CA 1
ATOM 748 C C . MET A 1 96 ? 1.805 2.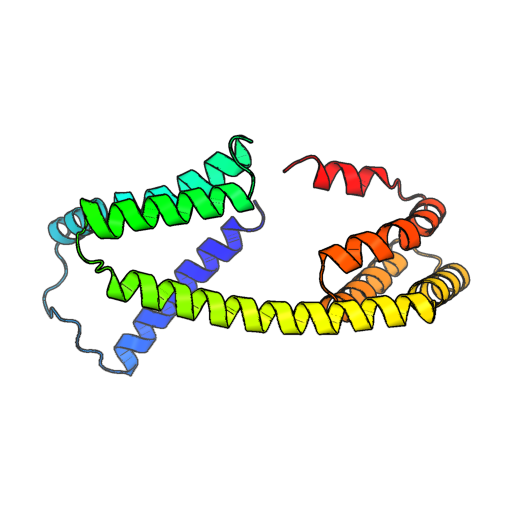431 18.705 1.00 93.44 96 MET A C 1
ATOM 750 O O . MET A 1 96 ? 2.655 2.360 17.822 1.00 93.44 96 MET A O 1
ATOM 754 N N . GLN A 1 97 ? 1.137 1.367 19.148 1.00 94.81 97 GLN A N 1
ATOM 755 C CA . GLN A 1 97 ? 1.337 0.039 18.584 1.00 94.81 97 GLN A CA 1
ATOM 756 C C . GLN A 1 97 ? 0.955 -0.005 17.097 1.00 94.81 97 GLN A C 1
ATOM 758 O O . GLN A 1 97 ? 1.755 -0.459 16.285 1.00 94.81 97 GLN A O 1
ATOM 763 N N . ALA A 1 98 ? -0.208 0.541 16.729 1.00 92.75 98 ALA A N 1
ATOM 764 C CA . ALA A 1 98 ? -0.650 0.596 15.338 1.00 92.75 98 ALA A CA 1
ATOM 765 C C . ALA A 1 98 ? 0.321 1.395 14.451 1.00 92.75 98 ALA A C 1
ATOM 767 O O . ALA A 1 98 ? 0.619 0.981 13.332 1.00 92.75 98 ALA A O 1
ATOM 768 N N . LEU A 1 99 ? 0.861 2.514 14.950 1.00 94.00 99 LEU A N 1
ATOM 769 C CA . LEU A 1 99 ? 1.868 3.292 14.222 1.00 94.00 99 LEU A CA 1
ATOM 770 C C . LEU A 1 99 ? 3.174 2.518 14.029 1.00 94.00 99 LEU A C 1
ATOM 772 O O . LEU A 1 99 ? 3.731 2.556 12.936 1.00 94.00 99 LEU A O 1
ATOM 776 N N . LEU A 1 100 ? 3.650 1.802 15.052 1.00 96.19 100 LEU A N 1
ATOM 777 C CA . LEU A 1 100 ? 4.850 0.967 14.948 1.00 96.19 100 LEU A CA 1
ATOM 778 C C . LEU A 1 100 ? 4.662 -0.178 13.947 1.00 96.19 100 LEU A C 1
ATOM 780 O O . LEU A 1 100 ? 5.520 -0.386 13.094 1.00 96.19 100 LEU A O 1
ATOM 784 N N . GLU A 1 101 ? 3.533 -0.887 14.001 1.00 95.12 101 GLU A N 1
ATOM 785 C CA . GLU A 1 101 ? 3.203 -1.957 13.048 1.00 95.12 101 GLU A CA 1
ATOM 786 C C . GLU A 1 101 ? 3.096 -1.422 11.611 1.00 95.12 101 GLU A C 1
ATOM 788 O O . GLU A 1 101 ? 3.636 -2.017 10.671 1.00 95.12 101 GLU A O 1
ATOM 793 N N . THR A 1 102 ? 2.470 -0.253 11.445 1.00 93.88 102 THR A N 1
ATOM 794 C CA . THR A 1 102 ? 2.377 0.431 10.148 1.00 93.88 102 THR A CA 1
ATOM 795 C C . THR A 1 102 ? 3.761 0.832 9.642 1.00 93.88 102 THR A C 1
ATOM 797 O O . THR A 1 102 ? 4.083 0.581 8.483 1.00 93.88 102 THR A O 1
ATOM 800 N N . ALA A 1 103 ? 4.610 1.399 10.505 1.00 96.00 103 ALA A N 1
ATOM 801 C CA . ALA A 1 103 ? 5.967 1.806 10.154 1.00 96.00 103 ALA A CA 1
ATOM 802 C C . ALA A 1 103 ? 6.850 0.610 9.773 1.00 96.00 103 ALA A C 1
ATOM 804 O O . ALA A 1 103 ? 7.571 0.685 8.781 1.00 96.00 103 ALA A O 1
ATOM 805 N N . HIS A 1 104 ? 6.765 -0.508 10.500 1.00 96.00 104 HIS A N 1
ATOM 806 C CA . HIS A 1 104 ? 7.480 -1.739 10.155 1.00 96.00 104 HIS A CA 1
ATOM 807 C C . HIS A 1 104 ? 7.053 -2.288 8.793 1.00 96.00 104 HIS A C 1
ATOM 809 O O . HIS A 1 104 ? 7.902 -2.628 7.966 1.00 96.00 104 HIS A O 1
ATOM 815 N N . THR A 1 105 ? 5.744 -2.324 8.539 1.00 94.19 105 THR A N 1
ATOM 816 C CA . THR A 1 105 ? 5.206 -2.777 7.254 1.00 94.19 105 THR A CA 1
ATOM 817 C C . THR A 1 105 ? 5.667 -1.855 6.125 1.00 94.19 105 THR A C 1
ATOM 819 O O . THR A 1 105 ? 6.224 -2.328 5.134 1.00 94.19 105 THR A O 1
ATOM 822 N N . ALA A 1 106 ? 5.543 -0.538 6.303 1.00 94.06 106 ALA A N 1
ATOM 823 C CA . ALA A 1 106 ? 5.999 0.452 5.333 1.00 94.06 106 ALA A CA 1
ATOM 824 C C . ALA A 1 106 ? 7.508 0.352 5.066 1.00 94.06 106 ALA A C 1
ATOM 826 O O . ALA A 1 106 ? 7.919 0.349 3.910 1.00 94.06 106 ALA A O 1
ATOM 827 N N . ALA A 1 107 ? 8.334 0.199 6.103 1.00 95.69 107 ALA A N 1
ATOM 828 C CA . ALA A 1 107 ? 9.779 0.042 5.961 1.00 95.69 107 ALA A CA 1
ATOM 829 C C . ALA A 1 107 ? 10.144 -1.189 5.120 1.00 95.69 107 ALA A C 1
ATOM 831 O O . ALA A 1 107 ? 10.987 -1.090 4.229 1.00 95.69 107 ALA A O 1
ATOM 832 N N . SER A 1 108 ? 9.480 -2.328 5.350 1.00 92.19 108 SER A N 1
ATOM 833 C CA . SER A 1 108 ? 9.713 -3.541 4.556 1.00 92.19 108 SER A CA 1
ATOM 834 C C . SER A 1 108 ? 9.398 -3.329 3.070 1.00 92.19 108 SER A C 1
ATOM 836 O O . SER A 1 108 ? 10.189 -3.707 2.208 1.00 92.19 108 SER A O 1
ATOM 838 N N . ILE A 1 109 ? 8.296 -2.634 2.773 1.00 90.06 109 ILE A N 1
ATOM 839 C CA . ILE A 1 109 ? 7.883 -2.302 1.407 1.00 90.06 109 ILE A CA 1
ATOM 840 C C . ILE A 1 109 ? 8.875 -1.321 0.770 1.00 90.06 109 ILE A C 1
ATOM 842 O O . ILE A 1 109 ? 9.294 -1.526 -0.365 1.00 90.06 109 ILE A O 1
ATOM 846 N N . LEU A 1 110 ? 9.305 -0.288 1.500 1.00 91.06 110 LEU A N 1
ATOM 847 C CA . LEU A 1 110 ? 10.250 0.714 1.000 1.00 91.06 110 LEU A CA 1
ATOM 848 C C . LEU A 1 110 ? 11.626 0.121 0.674 1.00 91.06 110 LEU A C 1
ATOM 850 O O . LEU A 1 110 ? 12.251 0.551 -0.292 1.00 91.06 110 LEU A O 1
ATOM 854 N N . ILE A 1 111 ? 12.087 -0.885 1.423 1.00 90.50 111 ILE A N 1
ATOM 855 C CA . ILE A 1 111 ? 13.328 -1.608 1.102 1.00 90.50 111 ILE A CA 1
ATOM 856 C C . ILE A 1 111 ? 13.187 -2.359 -0.227 1.00 90.50 111 ILE A C 1
ATOM 858 O O . ILE A 1 111 ? 14.078 -2.271 -1.074 1.00 90.50 111 ILE A O 1
ATOM 862 N N . ILE A 1 112 ? 12.066 -3.060 -0.433 1.00 87.25 112 ILE A N 1
ATOM 863 C CA . ILE A 1 112 ? 11.783 -3.772 -1.689 1.00 87.25 112 ILE A CA 1
ATOM 864 C C . ILE A 1 112 ? 11.721 -2.778 -2.852 1.00 87.25 112 ILE A C 1
ATOM 866 O O . ILE A 1 112 ? 12.363 -2.996 -3.877 1.00 87.25 112 ILE A O 1
ATOM 870 N N . ILE A 1 113 ? 11.022 -1.653 -2.670 1.00 86.44 113 ILE A N 1
ATOM 871 C CA . ILE A 1 113 ? 10.949 -0.571 -3.659 1.00 86.44 113 ILE A CA 1
ATOM 872 C C . ILE A 1 113 ? 12.344 -0.021 -3.974 1.00 86.44 113 ILE A C 1
ATOM 874 O O . ILE A 1 113 ? 12.672 0.166 -5.144 1.00 86.44 113 ILE A O 1
ATOM 878 N N . GLY A 1 114 ? 13.182 0.218 -2.962 1.00 88.81 114 GLY A N 1
ATOM 879 C CA . GLY A 1 114 ? 14.546 0.713 -3.148 1.00 88.81 114 GLY A CA 1
ATOM 880 C C . GLY A 1 114 ? 15.410 -0.245 -3.972 1.00 88.81 114 GLY A C 1
ATOM 881 O O . GLY A 1 114 ? 16.048 0.177 -4.938 1.00 88.81 114 GLY A O 1
ATOM 882 N N . ALA A 1 115 ? 15.379 -1.541 -3.650 1.00 87.19 115 ALA A N 1
ATOM 883 C CA . ALA A 1 115 ? 16.089 -2.568 -4.413 1.00 87.19 115 ALA A CA 1
ATOM 884 C C . ALA A 1 115 ? 15.562 -2.686 -5.855 1.00 87.19 115 ALA A C 1
ATOM 886 O O . ALA A 1 115 ? 16.349 -2.712 -6.803 1.00 87.19 115 ALA A O 1
ATOM 887 N N . GLY A 1 116 ? 14.237 -2.681 -6.031 1.00 84.81 116 GLY A N 1
ATOM 888 C CA . GLY A 1 116 ? 13.586 -2.705 -7.340 1.00 84.81 116 GLY A CA 1
ATOM 889 C C . GLY A 1 116 ? 13.890 -1.472 -8.190 1.00 84.81 116 GLY A C 1
ATOM 890 O O . GLY A 1 116 ? 14.068 -1.583 -9.400 1.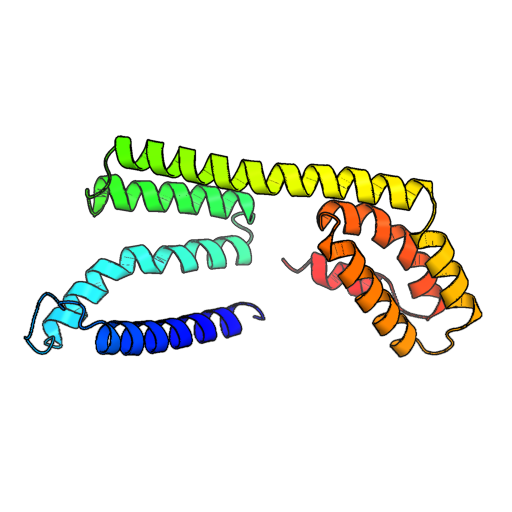00 84.81 116 GLY A O 1
ATOM 891 N N . SER A 1 117 ? 14.031 -0.303 -7.562 1.00 85.31 117 SER A N 1
ATOM 892 C CA . SER A 1 117 ? 14.394 0.947 -8.242 1.00 85.31 117 SER A CA 1
ATOM 893 C C . SER A 1 117 ? 15.837 0.914 -8.745 1.00 85.31 117 SER A C 1
ATOM 895 O O . SER A 1 117 ? 16.098 1.293 -9.886 1.00 85.31 117 SER A O 1
ATOM 897 N N . ALA A 1 118 ? 16.772 0.403 -7.935 1.00 87.38 118 ALA A N 1
ATOM 898 C CA . ALA A 1 118 ? 18.156 0.197 -8.362 1.00 87.38 118 ALA A CA 1
ATOM 899 C C . ALA A 1 118 ? 18.247 -0.804 -9.529 1.00 87.38 118 ALA A C 1
ATOM 901 O O . ALA A 1 118 ? 18.979 -0.569 -10.491 1.00 87.38 118 ALA A O 1
ATOM 902 N N . PHE A 1 119 ? 17.458 -1.883 -9.483 1.00 84.56 119 PHE A N 1
ATOM 903 C CA . PHE A 1 119 ? 17.359 -2.847 -10.578 1.00 84.56 119 PHE A CA 1
ATOM 904 C C . PHE A 1 119 ? 16.758 -2.231 -11.853 1.00 84.56 119 PHE A C 1
ATOM 906 O O . PHE A 1 119 ? 17.322 -2.395 -12.933 1.00 84.56 119 PHE A O 1
ATOM 913 N N . GLY A 1 120 ? 15.669 -1.464 -11.741 1.00 83.25 120 GLY A N 1
ATOM 914 C CA . GLY A 1 120 ? 15.064 -0.751 -12.871 1.00 83.25 120 GLY A CA 1
ATOM 915 C C . GLY A 1 120 ? 16.030 0.242 -13.528 1.00 83.25 120 GLY A C 1
ATOM 916 O O . GLY A 1 120 ? 16.120 0.313 -14.757 1.00 83.25 120 GLY A O 1
ATOM 917 N N . TRP A 1 121 ? 16.825 0.951 -12.722 1.00 84.62 121 TRP A N 1
ATOM 918 C CA . TRP A 1 121 ? 17.890 1.816 -13.228 1.00 84.62 121 TRP A CA 1
ATOM 919 C C . TRP A 1 121 ? 18.987 1.024 -13.956 1.00 84.62 121 TRP A C 1
ATOM 921 O O . TRP A 1 121 ? 19.375 1.405 -15.059 1.00 84.62 121 TRP A O 1
ATOM 931 N N . ALA A 1 122 ? 19.425 -0.115 -13.410 1.00 87.06 122 ALA A N 1
ATOM 932 C CA . ALA A 1 122 ? 20.405 -0.987 -14.060 1.00 87.06 122 ALA A CA 1
ATOM 933 C C . ALA A 1 122 ? 19.909 -1.535 -15.413 1.00 87.06 122 ALA A C 1
ATOM 935 O O . ALA A 1 122 ? 20.644 -1.499 -16.397 1.00 87.06 122 ALA A O 1
ATOM 936 N N . LEU A 1 123 ? 18.645 -1.969 -15.503 1.00 84.56 123 LEU A N 1
ATOM 937 C CA . LEU A 1 123 ? 18.038 -2.397 -16.773 1.00 84.56 123 LEU A CA 1
ATOM 938 C C . LEU A 1 123 ? 18.021 -1.276 -17.817 1.00 84.56 123 LEU A C 1
ATOM 940 O O . LEU A 1 123 ? 18.216 -1.531 -19.007 1.00 84.56 123 LEU A O 1
ATOM 944 N N . THR A 1 124 ? 17.786 -0.044 -17.363 1.00 84.19 124 THR A N 1
ATOM 945 C CA . THR A 1 124 ? 17.784 1.145 -18.220 1.00 84.19 124 THR A CA 1
ATOM 946 C C . THR A 1 124 ? 19.188 1.455 -18.733 1.00 84.19 124 THR A C 1
ATOM 948 O O . THR A 1 124 ? 19.345 1.742 -19.918 1.00 84.19 124 THR A O 1
ATOM 951 N N . LEU A 1 125 ? 20.213 1.343 -17.880 1.00 88.88 125 LEU A N 1
ATOM 952 C CA . LEU A 1 125 ? 21.614 1.507 -18.283 1.00 88.88 125 LEU A CA 1
ATOM 953 C C . LEU A 1 125 ? 22.043 0.479 -19.333 1.00 88.88 125 LEU A C 1
ATOM 955 O O . LEU A 1 125 ? 22.683 0.837 -20.317 1.00 88.88 125 LEU A O 1
ATOM 959 N N . GLU A 1 126 ? 21.649 -0.780 -19.153 1.00 89.81 126 GLU A N 1
ATOM 960 C CA . GLU A 1 126 ? 21.951 -1.874 -20.087 1.00 89.81 126 GLU A CA 1
ATOM 961 C C . GLU A 1 126 ? 21.105 -1.838 -21.372 1.00 89.81 126 GLU A C 1
ATOM 963 O O . GLU A 1 126 ? 21.279 -2.672 -22.274 1.00 89.81 126 GLU A O 1
ATOM 968 N N . GLN A 1 127 ? 20.183 -0.872 -21.465 1.00 88.12 127 GLN A N 1
ATOM 969 C CA . GLN A 1 127 ? 19.246 -0.700 -22.572 1.00 88.12 127 GLN A CA 1
ATOM 970 C C . GLN A 1 127 ? 18.427 -1.971 -22.852 1.00 88.12 127 GLN A C 1
ATOM 972 O O . GLN A 1 127 ? 18.068 -2.262 -23.996 1.00 88.12 127 GLN A O 1
ATOM 977 N N . VAL A 1 128 ? 18.151 -2.771 -21.814 1.00 85.44 128 VAL A N 1
ATOM 978 C CA . VAL A 1 128 ? 17.389 -4.024 -21.948 1.00 85.44 128 VAL A CA 1
ATOM 979 C C . VAL A 1 128 ? 16.011 -3.763 -22.565 1.00 85.44 128 VAL A C 1
ATOM 981 O O . VAL A 1 128 ? 15.656 -4.459 -23.521 1.00 85.44 128 VAL A O 1
ATOM 984 N N . PRO A 1 129 ? 15.247 -2.751 -22.110 1.00 78.25 129 PRO A N 1
ATOM 985 C CA . PRO A 1 129 ? 13.942 -2.465 -22.689 1.00 78.25 129 PRO A CA 1
ATOM 986 C C . PRO A 1 129 ? 14.004 -2.049 -24.180 1.00 78.25 129 PRO A C 1
ATOM 988 O O . PRO A 1 129 ? 13.161 -2.474 -24.974 1.00 78.25 129 PRO A O 1
ATOM 991 N N . GLN A 1 130 ? 15.016 -1.271 -24.588 1.00 83.38 130 GLN A N 1
ATOM 992 C CA . GLN A 1 130 ? 15.254 -0.845 -25.978 1.00 83.38 130 GLN A CA 1
ATOM 993 C C . GLN A 1 130 ? 15.616 -2.034 -26.877 1.00 83.38 130 GLN A C 1
ATOM 995 O O . GLN A 1 130 ? 15.040 -2.200 -27.948 1.00 83.38 130 GLN A O 1
ATOM 1000 N N . LYS A 1 131 ? 16.511 -2.917 -26.422 1.00 83.94 131 LYS A N 1
ATOM 1001 C CA . LYS A 1 131 ? 16.895 -4.120 -27.180 1.00 83.94 131 LYS A CA 1
ATOM 1002 C C . LYS A 1 131 ? 15.712 -5.069 -27.377 1.00 83.94 131 LYS A C 1
ATOM 1004 O O . LYS A 1 131 ? 15.543 -5.631 -28.453 1.00 83.94 131 LYS A O 1
ATOM 1009 N N . MET A 1 132 ? 14.863 -5.233 -26.359 1.00 77.62 132 MET A N 1
ATOM 1010 C CA . MET A 1 132 ? 13.623 -6.015 -26.482 1.00 77.62 132 MET A CA 1
ATOM 1011 C C . MET A 1 132 ? 12.671 -5.408 -27.516 1.00 77.62 132 MET A C 1
ATOM 1013 O O . MET A 1 132 ? 12.132 -6.124 -28.355 1.00 77.62 132 MET A O 1
ATOM 1017 N N . THR A 1 133 ? 12.517 -4.086 -27.478 1.00 74.19 133 THR A N 1
ATOM 1018 C CA . THR A 1 133 ? 11.724 -3.297 -28.430 1.00 74.19 133 THR A CA 1
ATOM 1019 C C . THR A 1 133 ? 12.198 -3.519 -29.873 1.00 74.19 133 THR A C 1
ATOM 1021 O O . THR A 1 133 ? 11.403 -3.879 -30.739 1.00 74.19 133 THR A O 1
ATOM 1024 N N . GLU A 1 134 ? 13.499 -3.407 -30.139 1.00 77.69 134 GLU A N 1
ATOM 1025 C CA . GLU A 1 134 ? 14.077 -3.636 -31.472 1.00 77.69 134 GLU A CA 1
ATOM 1026 C C . GLU A 1 134 ? 13.861 -5.072 -31.976 1.00 77.69 134 GLU A C 1
ATOM 1028 O O . GLU A 1 134 ? 13.472 -5.279 -33.128 1.00 77.69 134 GLU A O 1
ATOM 1033 N N . LEU A 1 135 ? 14.043 -6.072 -31.104 1.00 76.88 135 LEU A N 1
ATOM 1034 C CA . LEU A 1 135 ? 13.795 -7.476 -31.448 1.00 76.88 135 LEU A CA 1
ATOM 1035 C C . LEU A 1 135 ? 12.327 -7.744 -31.803 1.00 76.88 135 LEU A C 1
ATOM 1037 O O . LEU A 1 135 ? 12.053 -8.577 -32.671 1.00 76.88 135 LEU A O 1
ATOM 1041 N N . MET A 1 136 ? 11.390 -7.052 -31.153 1.00 72.06 136 MET A N 1
ATOM 1042 C CA . MET A 1 136 ? 9.960 -7.176 -31.435 1.00 72.06 136 MET A CA 1
ATOM 1043 C C . MET A 1 136 ? 9.597 -6.596 -32.803 1.00 72.06 136 MET A C 1
ATOM 1045 O O . MET A 1 136 ? 8.914 -7.272 -33.568 1.00 72.06 136 MET A O 1
ATOM 1049 N N . VAL A 1 137 ? 10.075 -5.392 -33.142 1.00 71.12 137 VAL A N 1
ATOM 1050 C CA . VAL A 1 137 ? 9.791 -4.740 -34.441 1.00 71.12 137 VAL A CA 1
ATOM 1051 C C . VAL A 1 137 ? 10.307 -5.576 -35.618 1.00 71.12 137 VAL A C 1
ATOM 1053 O O . VAL A 1 137 ? 9.671 -5.621 -36.667 1.00 71.12 137 VAL A O 1
ATOM 1056 N N . GLY A 1 138 ? 11.424 -6.288 -35.444 1.00 68.56 138 GLY A N 1
ATOM 1057 C CA . GLY A 1 138 ? 11.992 -7.138 -36.494 1.00 68.56 138 GLY A CA 1
ATOM 1058 C C . GLY A 1 138 ? 11.281 -8.480 -36.720 1.00 68.56 138 GLY A C 1
ATOM 1059 O O . GLY A 1 138 ? 11.445 -9.064 -37.789 1.00 68.56 138 GLY A O 1
ATOM 1060 N N . ASN A 1 139 ? 10.516 -8.990 -35.745 1.00 70.94 139 ASN A N 1
ATOM 1061 C CA . ASN A 1 139 ? 10.007 -10.374 -35.766 1.00 70.94 139 ASN A CA 1
ATOM 1062 C C . ASN A 1 139 ? 8.491 -10.512 -35.563 1.00 70.94 139 ASN A C 1
ATOM 1064 O O . ASN A 1 139 ? 7.941 -11.589 -35.801 1.00 70.94 139 ASN A O 1
ATOM 1068 N N . ILE A 1 140 ? 7.801 -9.467 -35.105 1.00 72.94 140 ILE A N 1
ATOM 1069 C CA . ILE A 1 140 ? 6.377 -9.525 -34.770 1.00 72.94 140 ILE A CA 1
ATOM 1070 C C . ILE A 1 140 ? 5.596 -8.695 -35.792 1.00 72.94 140 ILE A C 1
ATOM 1072 O O . ILE A 1 140 ? 5.791 -7.499 -35.917 1.00 72.94 140 ILE A O 1
ATOM 1076 N N . ALA A 1 141 ? 4.687 -9.330 -36.535 1.00 70.00 141 ALA A N 1
ATOM 1077 C CA . ALA A 1 141 ? 3.846 -8.644 -37.526 1.00 70.00 141 ALA A CA 1
ATOM 1078 C C . ALA A 1 141 ? 2.420 -8.348 -37.017 1.00 70.00 141 ALA A C 1
ATOM 1080 O O . ALA A 1 141 ? 1.685 -7.580 -37.632 1.00 70.00 141 ALA A O 1
ATOM 1081 N N . SER A 1 142 ? 2.002 -8.974 -35.910 1.00 80.44 142 SER A N 1
ATOM 1082 C CA . SER A 1 142 ? 0.635 -8.873 -35.384 1.00 80.44 142 SER A CA 1
ATOM 1083 C C . SER A 1 142 ? 0.568 -7.979 -34.135 1.00 80.44 142 SER A C 1
ATOM 1085 O O . SER A 1 142 ? 1.226 -8.301 -33.139 1.00 80.44 142 SER A O 1
ATOM 1087 N N . PRO A 1 143 ? -0.289 -6.936 -34.119 1.00 75.38 143 PRO A N 1
ATOM 1088 C CA . PRO A 1 143 ? -0.507 -6.076 -32.949 1.00 75.38 143 PRO A CA 1
ATOM 1089 C C . PRO A 1 143 ? -0.920 -6.845 -31.684 1.00 75.38 143 PRO A C 1
ATOM 1091 O O . PRO A 1 143 ? -0.523 -6.500 -30.574 1.00 75.38 143 PRO A O 1
ATOM 1094 N N . THR A 1 144 ? -1.689 -7.929 -31.826 1.00 81.00 144 THR A N 1
ATOM 1095 C CA . THR A 1 144 ? -2.120 -8.753 -30.686 1.00 81.00 144 THR A CA 1
ATOM 1096 C C . THR A 1 144 ? -0.950 -9.495 -30.051 1.00 81.00 144 THR A C 1
ATOM 1098 O O . THR A 1 144 ? -0.848 -9.567 -28.828 1.00 81.00 144 THR A O 1
ATOM 1101 N N . MET A 1 145 ? -0.044 -10.030 -30.873 1.00 81.25 145 MET A N 1
ATOM 1102 C CA . MET A 1 145 ? 1.143 -10.719 -30.375 1.00 81.25 145 MET A CA 1
ATOM 1103 C C . MET A 1 145 ? 2.085 -9.736 -29.677 1.00 81.25 145 MET A C 1
ATOM 1105 O O . MET A 1 145 ? 2.579 -10.050 -28.599 1.00 81.25 145 MET A O 1
ATOM 1109 N N . PHE A 1 146 ? 2.233 -8.521 -30.212 1.00 79.19 146 PHE A N 1
ATOM 1110 C CA . PHE A 1 146 ? 2.954 -7.434 -29.551 1.00 79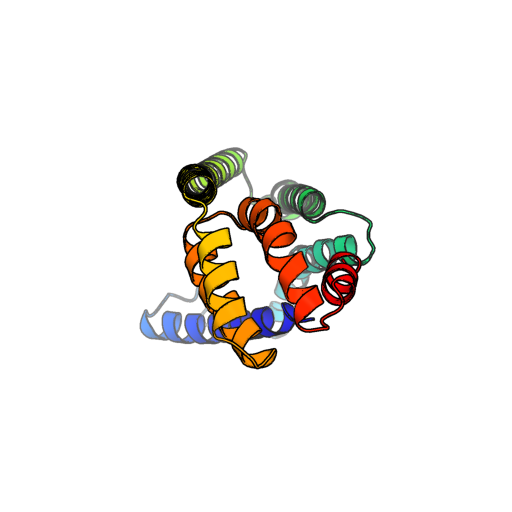.19 146 PHE A CA 1
ATOM 1111 C C . PHE A 1 146 ? 2.433 -7.170 -28.127 1.00 79.19 146 PHE A C 1
ATOM 1113 O O . PHE A 1 146 ? 3.211 -7.219 -27.175 1.00 79.19 146 PHE A O 1
ATOM 1120 N N . PHE A 1 147 ? 1.117 -6.993 -27.951 1.00 80.31 147 PHE A N 1
ATOM 1121 C CA . PHE A 1 147 ? 0.524 -6.773 -26.626 1.00 80.31 147 PHE A CA 1
ATOM 1122 C C . PHE A 1 147 ? 0.781 -7.918 -25.649 1.00 80.31 147 PHE A C 1
ATOM 1124 O O . PHE A 1 147 ? 1.072 -7.658 -24.486 1.00 80.31 147 PHE A O 1
ATOM 1131 N N . ILE A 1 148 ? 0.694 -9.173 -26.097 1.00 84.44 148 ILE A N 1
ATOM 1132 C CA . ILE A 1 148 ? 0.947 -10.329 -25.228 1.00 84.44 148 ILE A CA 1
ATOM 1133 C C . ILE A 1 148 ? 2.398 -10.322 -24.744 1.00 84.44 148 ILE A C 1
ATOM 1135 O O . ILE A 1 148 ? 2.635 -10.494 -23.549 1.00 84.44 148 ILE A O 1
ATOM 1139 N N . VAL A 1 149 ? 3.368 -10.093 -25.636 1.00 83.88 149 VAL A N 1
ATOM 1140 C CA . VAL A 1 149 ? 4.783 -10.092 -25.237 1.00 83.88 149 VAL A CA 1
ATOM 1141 C C . VAL A 1 149 ? 5.100 -8.896 -24.337 1.00 83.88 149 VAL A C 1
ATOM 1143 O O . VAL A 1 149 ? 5.758 -9.076 -23.314 1.00 83.88 149 VAL A O 1
ATOM 1146 N N . VAL A 1 150 ? 4.588 -7.700 -24.650 1.00 82.81 150 VAL A N 1
ATOM 1147 C CA . VAL A 1 150 ? 4.754 -6.513 -23.794 1.00 82.81 150 VAL A CA 1
ATOM 1148 C C . VAL A 1 150 ? 4.105 -6.723 -22.430 1.00 82.81 150 VAL A C 1
ATOM 1150 O O . VAL A 1 150 ? 4.715 -6.394 -21.421 1.00 82.81 150 VAL A O 1
ATOM 1153 N N . LEU A 1 151 ? 2.916 -7.322 -22.363 1.00 87.06 151 LEU A N 1
ATOM 1154 C CA . LEU A 1 151 ? 2.236 -7.609 -21.100 1.00 87.06 151 LEU A CA 1
ATOM 1155 C C . LEU A 1 151 ? 3.019 -8.624 -20.263 1.00 87.06 151 LEU A C 1
ATOM 1157 O O . LEU A 1 151 ? 3.198 -8.403 -19.070 1.00 87.06 151 LEU A O 1
ATOM 1161 N N . VAL A 1 152 ? 3.529 -9.700 -20.869 1.00 87.81 152 VAL A N 1
ATOM 1162 C CA . VAL A 1 152 ? 4.379 -10.681 -20.171 1.00 87.81 152 VAL A CA 1
ATOM 1163 C C . VAL A 1 152 ? 5.677 -10.034 -19.687 1.00 87.81 152 VAL A C 1
ATOM 1165 O O . VAL A 1 152 ? 6.075 -10.247 -18.544 1.00 87.81 152 VAL A O 1
ATOM 1168 N N . PHE A 1 153 ? 6.315 -9.206 -20.515 1.00 84.31 153 PHE A N 1
ATOM 1169 C CA . PHE A 1 153 ? 7.508 -8.454 -20.133 1.00 84.31 153 PHE A CA 1
ATOM 1170 C C . PHE A 1 153 ? 7.227 -7.495 -18.970 1.00 84.31 153 PHE A C 1
ATOM 1172 O O . PHE A 1 153 ? 7.939 -7.529 -17.970 1.00 84.31 153 PHE A O 1
ATOM 1179 N N . LEU A 1 154 ? 6.167 -6.688 -19.064 1.00 85.50 154 LEU A N 1
ATOM 1180 C CA . LEU A 1 154 ? 5.740 -5.767 -18.010 1.00 85.50 154 LEU A CA 1
ATOM 1181 C C . LEU A 1 154 ? 5.353 -6.502 -16.729 1.00 85.50 154 LEU A C 1
ATOM 1183 O O . LEU A 1 154 ? 5.608 -5.986 -15.648 1.00 85.50 154 LEU A O 1
ATOM 1187 N N . LEU A 1 155 ? 4.784 -7.705 -16.826 1.00 88.75 155 LEU A N 1
ATOM 1188 C CA . LEU A 1 155 ? 4.487 -8.539 -15.666 1.00 88.75 155 LEU A CA 1
ATOM 1189 C C . LEU A 1 155 ? 5.782 -8.988 -14.988 1.00 88.75 155 LEU A C 1
ATOM 1191 O O . LEU A 1 155 ? 5.927 -8.796 -13.786 1.00 88.75 155 LEU A O 1
ATOM 1195 N N . ILE A 1 156 ? 6.742 -9.527 -15.746 1.00 85.81 156 ILE A N 1
ATOM 1196 C CA . ILE A 1 156 ? 8.031 -9.964 -15.195 1.00 85.81 156 ILE A CA 1
ATOM 1197 C C . ILE A 1 156 ? 8.774 -8.776 -14.578 1.00 85.81 156 ILE A C 1
ATOM 1199 O O . ILE A 1 156 ? 9.213 -8.863 -13.438 1.00 85.81 156 ILE A O 1
ATOM 1203 N N . VAL A 1 157 ? 8.887 -7.656 -15.294 1.00 81.44 157 VAL A N 1
ATOM 1204 C CA . VAL A 1 157 ? 9.575 -6.458 -14.794 1.00 81.44 157 VAL A CA 1
ATOM 1205 C C . VAL A 1 157 ? 8.841 -5.868 -13.591 1.00 81.44 157 VAL A C 1
ATOM 1207 O O . VAL A 1 157 ? 9.480 -5.578 -12.585 1.00 81.44 157 VAL A O 1
ATOM 1210 N N . GLY A 1 158 ? 7.513 -5.767 -13.641 1.00 82.88 158 GLY A N 1
ATOM 1211 C CA . GLY A 1 158 ? 6.681 -5.231 -12.562 1.00 82.88 158 GLY A CA 1
ATOM 1212 C C . GLY A 1 158 ? 6.638 -6.097 -11.300 1.00 82.88 158 GLY A C 1
ATOM 1213 O O . GLY A 1 158 ? 6.252 -5.607 -10.244 1.00 82.88 158 GLY A O 1
ATOM 1214 N N . MET A 1 159 ? 7.062 -7.364 -11.363 1.00 84.50 159 MET A N 1
ATOM 1215 C CA . MET A 1 159 ? 7.270 -8.177 -10.159 1.00 84.50 159 MET A CA 1
ATOM 1216 C C . MET A 1 159 ? 8.502 -7.738 -9.356 1.00 84.50 159 MET A C 1
ATOM 1218 O O . MET A 1 159 ? 8.533 -7.940 -8.144 1.00 84.50 159 MET A O 1
ATOM 1222 N N . PHE A 1 160 ? 9.510 -7.158 -10.013 1.00 75.12 160 PHE A N 1
ATOM 1223 C CA . PHE A 1 160 ? 10.763 -6.740 -9.374 1.00 75.12 160 PHE A CA 1
ATOM 1224 C C . PHE A 1 160 ? 10.879 -5.223 -9.225 1.00 75.12 160 PHE A C 1
ATOM 1226 O O . PHE A 1 160 ? 11.533 -4.752 -8.298 1.00 75.12 160 PHE A O 1
ATOM 1233 N N . VAL A 1 161 ? 10.279 -4.461 -10.139 1.00 81.81 161 VAL A N 1
ATOM 1234 C CA . VAL A 1 161 ? 10.388 -3.004 -10.223 1.00 81.81 161 VAL A CA 1
ATOM 1235 C C . VAL A 1 161 ? 9.102 -2.361 -9.728 1.00 81.81 161 VAL A C 1
ATOM 1237 O O . VAL A 1 161 ? 7.997 -2.827 -9.994 1.00 81.81 161 VAL A O 1
ATOM 1240 N N . GLU A 1 162 ? 9.257 -1.253 -9.012 1.00 82.25 162 GLU A N 1
ATOM 1241 C CA . GLU A 1 162 ? 8.136 -0.451 -8.542 1.00 82.25 162 GLU A CA 1
ATOM 1242 C C . GLU A 1 162 ? 7.321 0.113 -9.727 1.00 82.25 162 GLU A C 1
ATOM 1244 O O . GLU A 1 162 ? 7.856 0.459 -10.788 1.00 82.25 162 GLU A O 1
ATOM 1249 N N . GLY A 1 163 ? 5.993 0.137 -9.573 1.00 82.94 163 GLY A N 1
ATOM 1250 C CA . GLY A 1 163 ? 5.068 0.428 -10.669 1.00 82.94 163 GLY A CA 1
ATOM 1251 C C . GLY A 1 163 ? 5.210 1.844 -11.227 1.00 82.94 163 GLY A C 1
ATOM 1252 O O . GLY A 1 163 ? 5.209 2.018 -12.444 1.00 82.94 163 GLY A O 1
ATOM 1253 N N . ASN A 1 164 ? 5.387 2.849 -10.367 1.00 77.56 164 ASN A N 1
ATOM 1254 C CA . ASN A 1 164 ? 5.558 4.238 -10.784 1.00 77.56 164 ASN A CA 1
ATOM 1255 C C . ASN A 1 164 ? 6.867 4.439 -11.571 1.00 77.56 164 ASN A C 1
ATOM 1257 O O . ASN A 1 164 ? 6.850 5.028 -12.651 1.00 77.56 164 ASN A O 1
ATOM 1261 N N . VAL A 1 165 ? 7.983 3.872 -11.100 1.00 76.56 165 VAL A N 1
ATOM 1262 C CA . VAL A 1 165 ? 9.269 3.840 -11.819 1.00 76.56 165 VAL A CA 1
ATOM 1263 C C . VAL A 1 165 ? 9.111 3.163 -13.181 1.00 76.56 165 VAL A C 1
ATOM 1265 O O . VAL A 1 165 ? 9.585 3.683 -14.193 1.00 76.56 165 VAL A O 1
ATOM 1268 N N . SER A 1 166 ? 8.402 2.034 -13.228 1.00 81.94 166 SER A N 1
ATOM 1269 C CA . SER A 1 166 ? 8.153 1.300 -14.471 1.00 81.94 166 SER A CA 1
ATOM 1270 C C . SER A 1 166 ? 7.371 2.139 -15.481 1.00 81.94 166 SER A C 1
ATOM 1272 O O . SER A 1 166 ? 7.757 2.190 -16.645 1.00 81.94 166 SER A O 1
ATOM 1274 N N . ILE A 1 167 ? 6.317 2.843 -15.055 1.00 83.50 167 ILE A N 1
ATOM 1275 C CA . ILE A 1 167 ? 5.529 3.721 -15.934 1.00 83.50 167 ILE A CA 1
ATOM 1276 C C . ILE A 1 167 ? 6.407 4.840 -16.503 1.00 83.50 167 ILE A C 1
ATOM 1278 O O . ILE A 1 167 ? 6.397 5.054 -17.713 1.00 83.50 167 ILE A O 1
ATOM 1282 N N . ILE A 1 168 ? 7.195 5.520 -15.667 1.00 79.19 168 ILE A N 1
ATOM 1283 C CA . ILE A 1 168 ? 8.034 6.649 -16.099 1.00 79.19 168 ILE A CA 1
ATOM 1284 C C . ILE A 1 168 ? 9.071 6.216 -17.148 1.00 79.19 168 ILE A C 1
ATOM 1286 O O . ILE A 1 168 ? 9.309 6.941 -18.112 1.00 79.19 168 ILE A O 1
ATOM 1290 N N . ILE A 1 169 ? 9.674 5.036 -16.982 1.00 79.12 169 ILE A N 1
ATOM 1291 C CA . ILE A 1 169 ? 10.752 4.550 -17.858 1.00 79.12 169 ILE A CA 1
ATOM 1292 C C . ILE A 1 169 ? 10.200 3.855 -19.108 1.00 79.12 169 ILE A C 1
ATOM 1294 O O . ILE A 1 169 ? 10.654 4.112 -20.223 1.00 79.12 169 ILE A O 1
ATOM 1298 N N . LEU A 1 170 ? 9.240 2.945 -18.935 1.00 82.00 170 LEU A N 1
ATOM 1299 C CA . LEU A 1 170 ? 8.798 2.037 -19.994 1.00 82.00 170 LEU A CA 1
ATOM 1300 C C . LEU A 1 170 ? 7.761 2.677 -20.922 1.00 82.00 170 LEU A C 1
ATOM 1302 O O . LEU A 1 170 ? 7.712 2.331 -22.098 1.00 82.00 170 LEU A O 1
ATOM 1306 N N . THR A 1 171 ? 6.959 3.633 -20.446 1.00 83.25 171 THR A N 1
ATOM 1307 C CA . THR A 1 171 ? 5.946 4.301 -21.285 1.00 83.25 171 THR A CA 1
ATOM 1308 C C . THR A 1 171 ? 6.548 5.023 -22.497 1.00 83.25 171 THR A C 1
ATOM 1310 O O . THR A 1 171 ? 6.172 4.674 -23.618 1.00 83.25 171 THR A O 1
ATOM 1313 N N . PRO A 1 172 ? 7.495 5.976 -22.349 1.00 76.50 172 PRO A N 1
ATOM 1314 C CA . PRO A 1 172 ? 8.067 6.681 -23.504 1.00 76.50 172 PRO A CA 1
ATOM 1315 C C . PRO A 1 172 ? 8.846 5.751 -24.440 1.00 76.50 172 PRO A C 1
ATOM 1317 O O . PRO A 1 172 ? 9.012 6.050 -25.618 1.00 76.50 172 PRO A O 1
ATOM 1320 N N . LEU A 1 173 ? 9.299 4.609 -23.928 1.00 78.38 173 LEU A N 1
ATOM 1321 C CA . LEU A 1 173 ? 9.990 3.593 -24.700 1.00 78.38 173 LEU A CA 1
ATOM 1322 C C . LEU A 1 173 ? 9.042 2.767 -25.584 1.00 78.38 173 LEU A C 1
ATOM 1324 O O . LEU A 1 173 ? 9.349 2.520 -26.748 1.00 78.38 173 LEU A O 1
ATOM 1328 N N . PHE A 1 174 ? 7.903 2.327 -25.043 1.00 78.12 174 PHE A N 1
ATOM 1329 C CA . PHE A 1 174 ? 6.923 1.534 -25.792 1.00 78.12 174 PHE A CA 1
ATOM 1330 C C . PHE A 1 174 ? 6.052 2.392 -26.721 1.00 78.12 174 PHE A C 1
ATOM 1332 O O . PHE A 1 174 ? 5.547 1.892 -27.728 1.00 78.12 174 PHE A O 1
ATOM 1339 N N . MET A 1 175 ? 5.910 3.687 -26.427 1.00 77.44 175 MET A N 1
ATOM 1340 C CA . MET A 1 175 ? 5.126 4.644 -27.212 1.00 77.44 175 MET A CA 1
ATOM 1341 C C . MET A 1 175 ? 5.462 4.683 -28.719 1.00 77.44 175 MET A C 1
ATOM 1343 O O . MET A 1 175 ? 4.537 4.524 -29.517 1.00 77.44 175 MET A O 1
ATOM 1347 N N . PRO A 1 176 ? 6.729 4.820 -29.163 1.00 74.50 176 PRO A N 1
ATOM 1348 C CA . PRO A 1 176 ? 7.053 4.827 -30.593 1.00 74.50 176 PRO A CA 1
ATOM 1349 C C . PRO A 1 176 ? 6.690 3.517 -31.309 1.00 74.50 176 PRO A C 1
ATOM 1351 O O . PRO A 1 176 ? 6.381 3.538 -32.499 1.00 74.50 176 PRO A O 1
ATOM 1354 N N . MET A 1 177 ? 6.677 2.380 -30.606 1.00 71.62 177 MET A N 1
ATOM 1355 C CA . MET A 1 177 ? 6.253 1.105 -31.193 1.00 71.62 177 MET A CA 1
ATOM 1356 C C . MET A 1 177 ? 4.740 1.004 -31.345 1.00 71.62 177 MET A C 1
ATOM 1358 O O . MET A 1 177 ? 4.270 0.528 -32.375 1.00 71.62 177 MET A O 1
ATOM 1362 N N . LEU A 1 178 ? 3.971 1.476 -30.359 1.00 74.25 178 LEU A N 1
ATOM 1363 C CA . LEU A 1 178 ? 2.508 1.516 -30.455 1.00 74.25 178 LEU A CA 1
ATOM 1364 C C . LEU A 1 178 ? 2.067 2.279 -31.711 1.00 74.25 178 LEU A C 1
ATOM 1366 O O . LEU A 1 178 ? 1.228 1.788 -32.467 1.00 74.25 178 LEU A O 1
ATOM 1370 N N . MET A 1 179 ? 2.728 3.403 -32.000 1.00 72.94 179 MET A N 1
ATOM 1371 C CA . MET A 1 179 ? 2.480 4.189 -33.210 1.00 72.94 179 MET A CA 1
ATOM 1372 C C . MET A 1 179 ? 2.796 3.422 -34.506 1.00 72.94 179 MET A C 1
ATOM 1374 O O . MET A 1 179 ? 2.056 3.562 -35.478 1.00 72.94 179 MET A O 1
ATOM 1378 N N . GLN A 1 180 ? 3.838 2.577 -34.538 1.00 70.69 180 GLN A N 1
ATOM 1379 C CA . GLN A 1 180 ? 4.148 1.740 -35.713 1.00 70.69 180 GLN A CA 1
ATOM 1380 C C . GLN A 1 180 ? 3.089 0.665 -35.980 1.00 70.69 180 GLN A C 1
ATOM 1382 O O . GLN A 1 180 ? 2.796 0.373 -37.137 1.00 70.69 180 GLN A O 1
ATOM 1387 N N . TYR A 1 181 ? 2.479 0.108 -34.933 1.00 70.75 181 TYR A N 1
ATOM 1388 C CA . TYR A 1 181 ? 1.372 -0.846 -35.068 1.00 70.75 181 TYR A CA 1
ATOM 1389 C C . TYR A 1 181 ? 0.008 -0.165 -35.283 1.00 70.75 181 TYR A C 1
ATOM 1391 O O . TYR A 1 181 ? -1.022 -0.840 -35.250 1.00 70.75 181 TYR A O 1
ATOM 1399 N N . GLY A 1 182 ? -0.018 1.156 -35.514 1.00 66.06 182 GLY A N 1
ATOM 1400 C CA . GLY A 1 182 ? -1.242 1.929 -35.744 1.00 66.06 182 GLY A CA 1
ATOM 1401 C C . GLY A 1 182 ? -2.117 2.080 -34.498 1.00 66.06 182 GLY A C 1
ATOM 1402 O O . GLY A 1 182 ? -3.316 2.329 -34.615 1.00 66.06 182 GLY A O 1
ATOM 1403 N N . ILE A 1 183 ? -1.538 1.897 -33.310 1.00 66.44 183 ILE A N 1
ATOM 1404 C CA . ILE A 1 183 ? -2.231 2.027 -32.032 1.00 66.44 183 ILE A CA 1
ATOM 1405 C C . ILE A 1 183 ? -2.035 3.458 -31.547 1.00 66.44 183 ILE A C 1
ATOM 1407 O O . ILE A 1 183 ? -0.919 3.885 -31.249 1.00 66.44 183 ILE A O 1
ATOM 1411 N N . ASP A 1 184 ? -3.138 4.194 -31.479 1.00 61.09 184 ASP A N 1
ATOM 1412 C CA . ASP A 1 184 ? -3.140 5.582 -31.041 1.00 61.09 184 ASP A CA 1
ATOM 1413 C C . ASP A 1 184 ? -2.809 5.661 -29.531 1.00 61.09 184 ASP A C 1
ATOM 1415 O O . ASP A 1 184 ? -3.527 5.070 -28.713 1.00 61.09 184 ASP A O 1
ATOM 1419 N N . PRO A 1 185 ? -1.731 6.359 -29.123 1.00 56.56 185 PRO A N 1
ATOM 1420 C CA . PRO A 1 185 ? -1.340 6.482 -27.715 1.00 56.56 185 PRO A CA 1
ATOM 1421 C C . PRO A 1 185 ? -2.401 7.184 -26.845 1.00 56.56 185 PRO A C 1
ATOM 1423 O O . PRO A 1 185 ? -2.409 7.013 -25.624 1.00 56.56 185 PRO A O 1
ATOM 1426 N N . SER A 1 186 ? -3.358 7.896 -27.450 1.00 54.38 186 SER A N 1
ATOM 1427 C CA . SER A 1 186 ? -4.496 8.510 -26.745 1.00 54.38 186 SER A CA 1
ATOM 1428 C C . SER A 1 186 ? -5.434 7.497 -26.064 1.00 54.38 186 SER A C 1
ATOM 1430 O O . SER A 1 186 ? -6.130 7.834 -25.099 1.00 54.38 186 SER A O 1
ATOM 1432 N N . ILE A 1 187 ? -5.412 6.225 -26.484 1.00 53.47 187 ILE A N 1
ATOM 1433 C CA . ILE A 1 187 ? -6.191 5.151 -25.850 1.00 53.47 187 ILE A CA 1
ATOM 1434 C C . ILE A 1 187 ? -5.721 4.915 -24.402 1.00 53.47 187 ILE A C 1
ATOM 1436 O O . ILE A 1 187 ? -6.560 4.659 -23.537 1.00 53.47 187 ILE A O 1
ATOM 1440 N N . SER A 1 188 ? -4.423 5.072 -24.090 1.00 48.75 188 SER A N 1
ATOM 1441 C CA . SER A 1 188 ? -3.936 4.945 -22.706 1.00 48.75 188 SER A CA 1
ATOM 1442 C C . SER A 1 188 ? -4.232 6.176 -21.844 1.00 48.75 188 SER A C 1
ATOM 1444 O O . SER A 1 188 ? -4.584 6.016 -20.675 1.00 48.75 188 SER A O 1
ATOM 1446 N N . GLU A 1 189 ? -4.178 7.387 -22.406 1.00 42.47 189 GLU A N 1
ATOM 1447 C CA . GLU A 1 189 ? -4.439 8.634 -21.661 1.00 42.47 189 GLU A CA 1
ATOM 1448 C C . GLU A 1 189 ? -5.914 8.802 -21.265 1.00 42.47 189 GLU A C 1
ATOM 1450 O O . GLU A 1 189 ? -6.217 9.281 -20.170 1.00 42.47 189 GLU A O 1
ATOM 1455 N N . SER A 1 190 ? -6.851 8.338 -22.101 1.00 36.12 190 SER A N 1
ATOM 1456 C CA . SER A 1 190 ? -8.287 8.375 -21.771 1.00 36.12 190 SER A CA 1
ATOM 1457 C C . SER A 1 190 ? -8.652 7.532 -20.538 1.00 36.12 190 SER A C 1
ATOM 1459 O O . SER A 1 190 ? -9.644 7.808 -19.863 1.00 36.12 190 SER A O 1
ATOM 1461 N N . SER A 1 191 ? -7.826 6.532 -20.204 1.00 40.75 191 SER A N 1
ATOM 1462 C CA . SER A 1 191 ? -8.013 5.685 -19.023 1.00 40.75 191 SER A CA 1
ATOM 1463 C C . SER A 1 191 ? -7.428 6.297 -17.743 1.00 40.75 191 SER A C 1
ATOM 1465 O O . SER A 1 191 ? -8.014 6.124 -16.676 1.00 40.75 191 SER A O 1
ATOM 1467 N N . SER A 1 192 ? -6.342 7.075 -17.842 1.00 39.88 192 SER A N 1
ATOM 1468 C CA . SER A 1 192 ? -5.705 7.760 -16.705 1.00 39.88 192 SER A CA 1
ATOM 1469 C C . SER A 1 192 ? -6.351 9.101 -16.346 1.00 39.88 192 SER A C 1
ATOM 1471 O O . SER A 1 192 ? -6.174 9.569 -15.229 1.00 39.88 192 SER A O 1
ATOM 1473 N N . LEU A 1 193 ? -7.113 9.708 -17.263 1.00 33.03 193 LEU A N 1
ATOM 1474 C CA . LEU A 1 193 ? -7.866 10.953 -17.036 1.00 33.03 193 LEU A CA 1
ATOM 1475 C C . LEU A 1 193 ? -9.320 10.716 -16.575 1.00 33.03 193 LEU A C 1
ATOM 1477 O O . LEU A 1 193 ? -10.106 11.657 -16.501 1.00 33.03 193 LEU A O 1
ATOM 1481 N N . SER A 1 194 ? -9.688 9.465 -16.274 1.00 30.83 194 SER A N 1
ATOM 1482 C CA . SER A 1 194 ? -11.023 9.083 -15.778 1.00 30.83 194 SER A CA 1
ATOM 1483 C C . SER A 1 194 ? -11.028 8.570 -14.329 1.00 30.83 194 SER A C 1
ATOM 1485 O O . SER A 1 194 ? -11.941 7.840 -13.926 1.00 30.83 194 SER A O 1
ATOM 1487 N N . VAL A 1 195 ? -10.025 8.966 -13.536 1.00 34.88 195 VAL A N 1
ATOM 1488 C CA . VAL A 1 195 ? -10.003 8.811 -12.072 1.00 34.88 195 VAL A CA 1
ATOM 1489 C C . VAL A 1 195 ? -9.801 10.166 -11.419 1.00 34.88 195 VAL A C 1
ATOM 1491 O O . VAL A 1 195 ? -8.897 10.897 -11.876 1.00 34.88 195 VAL A O 1
#

InterPro domains:
  IPR004681 TRAP transporter large membrane protein DctM [PTHR33362] (1-185)
  IPR010656 TRAP C4-dicarboxylate transport system permease DctM subunit [PF06808] (2-185)

Foldseek 3Di:
DVPVVVVVVVVVVVVVVVVVVCVVVVPPPVDPDDQDVVNVVVVVVVCVLVVCLVVQLVVCCQVVVDPNVVSVVVSVVSVCCCCCPPVNVDDVVVVVVVVVVVVVVVVVVVVLQVQLLVVLVVCVVVCVLLVVLVVCVVPPPDPVVVVVVVVVVCVVSVVRHPPVSCCVRNVVRCVVVCVVNVHDPVVVVVVVVND

Radius of gyration: 24.13 Å; chains: 1; bounding box: 56×43×62 Å

Sequence (195 aa):
LAGVLPGVALCIMYMIYIYFYAKKHHLETDNKKKITMKEFLSSFKDAILALILPVIIIGGIRMGIFSATEAGAIAVLYALILGLLVYREMKIKHLMQALLETAHTAASILIIIGAGSAFGWALTLEQVPQKMTELMVGNIASPTMFFIVVLVFLLIVGMFVEGNVSIIILTPLFMPMLMQYGIDPSISESSSLSV

Secondary structure (DSSP, 8-state):
-TTHHHHHHHHHHHHHHHHHHHHHTT---S--SPPPHHHHHHHHHHHHHHHHHHHHHHHHHHTTSS-HHHHHHHHHHHHHHIIIIIS----HHHHHHHHHHHHHHHHHHHHHHHHHHHHHHHHHHTTHHHHHHHHHHHH---HHHHHHHHHHHHHHHHHHS-HHHHHHHHHHHHHHHHHHTT--THHHHHHHT--

pLDDT: mean 81.56, std 13.19, range [30.83, 96.19]

Organism: NCBI:txid1348973